Protein AF-A0A924B124-F1 (afdb_monomer_lite)

Structure (mmCIF, N/CA/C/O backbone):
data_AF-A0A924B124-F1
#
_entry.id   AF-A0A924B124-F1
#
loop_
_atom_site.group_PDB
_atom_site.id
_atom_site.type_symbol
_atom_site.label_atom_id
_atom_site.label_alt_id
_atom_site.label_comp_id
_atom_site.label_asym_id
_atom_site.label_entity_id
_atom_site.label_seq_id
_atom_site.pdbx_PDB_ins_code
_atom_site.Cartn_x
_atom_site.Cartn_y
_atom_site.Cartn_z
_atom_site.occupancy
_atom_site.B_iso_or_equiv
_atom_site.auth_seq_id
_atom_site.auth_comp_id
_atom_site.auth_asym_id
_atom_site.auth_atom_id
_atom_site.pdbx_PDB_model_num
ATOM 1 N N . MET A 1 1 ? -55.590 -35.138 70.650 1.00 42.00 1 MET A N 1
ATOM 2 C CA . MET A 1 1 ? -54.496 -35.545 69.750 1.00 42.00 1 MET A CA 1
ATOM 3 C C . MET A 1 1 ? -54.703 -34.841 68.424 1.00 42.00 1 MET A C 1
ATOM 5 O O . MET A 1 1 ? -55.769 -34.975 67.849 1.00 42.00 1 MET A O 1
ATOM 9 N N . GLU A 1 2 ? -53.722 -34.002 68.107 1.00 44.09 2 GLU A N 1
ATOM 10 C CA . GLU A 1 2 ? -53.318 -33.389 66.833 1.00 44.09 2 GLU A CA 1
ATOM 11 C C . GLU A 1 2 ? -54.320 -32.826 65.807 1.00 44.09 2 GLU A C 1
ATOM 13 O O . GLU A 1 2 ? -55.206 -33.481 65.273 1.00 44.09 2 GLU A O 1
ATOM 18 N N . ARG A 1 3 ? -54.055 -31.550 65.498 1.00 51.41 3 ARG A N 1
ATOM 19 C CA . ARG A 1 3 ? -54.583 -30.724 64.410 1.00 51.41 3 ARG A CA 1
ATOM 20 C C . ARG A 1 3 ? -53.997 -31.173 63.067 1.00 51.41 3 ARG A C 1
ATOM 22 O O . ARG A 1 3 ? -52.814 -31.485 63.009 1.00 51.41 3 ARG A O 1
ATOM 29 N N . SER A 1 4 ? -54.746 -31.003 61.977 1.00 54.91 4 SER A N 1
ATOM 30 C CA . SER A 1 4 ? -54.147 -30.798 60.653 1.00 54.91 4 SER A CA 1
ATOM 31 C C . SER A 1 4 ? -54.835 -29.641 59.924 1.00 54.91 4 SER A C 1
ATOM 33 O O . SER A 1 4 ? -56.027 -29.661 59.632 1.00 54.91 4 SER A O 1
ATOM 35 N N . ILE A 1 5 ? -54.041 -28.591 59.738 1.00 54.47 5 ILE A N 1
ATOM 36 C CA . ILE A 1 5 ? -54.226 -27.389 58.916 1.00 54.47 5 ILE A CA 1
ATOM 37 C C . ILE A 1 5 ? -53.449 -27.660 57.610 1.00 54.47 5 ILE A C 1
ATOM 39 O O . ILE A 1 5 ? -52.544 -28.486 57.668 1.00 54.47 5 ILE A O 1
ATOM 43 N N . ILE A 1 6 ? -53.690 -26.868 56.539 1.00 50.19 6 ILE A N 1
ATOM 44 C CA . ILE A 1 6 ? -52.824 -26.581 55.347 1.00 50.19 6 ILE A CA 1
ATOM 45 C C . ILE A 1 6 ? -53.401 -27.209 54.053 1.00 50.19 6 ILE A C 1
ATOM 47 O O . ILE A 1 6 ? -53.666 -28.397 54.045 1.00 50.19 6 ILE A O 1
ATOM 51 N N . ARG A 1 7 ? -53.614 -26.561 52.889 1.00 49.28 7 ARG A N 1
ATOM 52 C CA . ARG A 1 7 ? -53.456 -25.201 52.301 1.00 49.28 7 ARG A CA 1
ATOM 53 C C . ARG A 1 7 ? -54.277 -25.202 50.986 1.00 49.28 7 ARG A C 1
ATOM 55 O O . ARG A 1 7 ? -54.204 -26.159 50.230 1.00 49.28 7 ARG A O 1
ATOM 62 N N . LYS A 1 8 ? -55.209 -24.269 50.769 1.00 47.72 8 LYS A N 1
ATOM 63 C CA . LYS A 1 8 ? -55.169 -23.143 49.801 1.00 47.72 8 LYS A CA 1
ATOM 64 C C . LYS A 1 8 ? -54.184 -23.214 48.609 1.00 47.72 8 LYS A C 1
ATOM 66 O O . LYS A 1 8 ? -52.979 -23.356 48.795 1.00 47.72 8 LYS A O 1
ATOM 71 N N . THR A 1 9 ? -54.735 -22.797 47.458 1.00 50.28 9 THR A N 1
ATOM 72 C CA . THR A 1 9 ? -54.108 -22.167 46.270 1.00 50.28 9 THR A CA 1
ATOM 73 C C . THR A 1 9 ? -53.456 -23.101 45.249 1.00 50.28 9 THR A C 1
ATOM 75 O O . THR A 1 9 ? -52.274 -23.409 45.345 1.00 50.28 9 THR A O 1
ATOM 78 N N . LEU A 1 10 ? -54.212 -23.464 44.204 1.00 47.41 10 LEU A N 1
ATOM 79 C CA . LEU A 1 10 ? -53.620 -23.818 42.916 1.00 47.41 10 LEU A CA 1
ATOM 80 C C . LEU A 1 10 ? -53.540 -22.559 42.060 1.00 47.41 10 LEU A C 1
ATOM 82 O O . LEU A 1 10 ? -54.521 -21.861 41.816 1.00 47.41 10 LEU A O 1
ATOM 86 N N . TYR A 1 11 ? -52.292 -22.261 41.743 1.00 49.88 11 TYR A N 1
ATOM 87 C CA . TYR A 1 11 ? -51.777 -21.077 41.105 1.00 49.88 11 TYR A CA 1
ATOM 88 C C . TYR A 1 11 ? -52.174 -21.009 39.632 1.00 49.88 11 TYR A C 1
ATOM 90 O O . TYR A 1 11 ? -52.153 -22.011 38.919 1.00 49.88 11 TYR A O 1
ATOM 98 N N . ASN A 1 12 ? -52.448 -19.780 39.195 1.00 43.66 12 ASN A N 1
ATOM 99 C CA . ASN A 1 12 ? -52.391 -19.341 37.808 1.00 43.66 12 ASN A CA 1
ATOM 100 C C . ASN A 1 12 ? -51.148 -19.928 37.125 1.00 43.66 12 ASN A C 1
ATOM 102 O O . ASN A 1 12 ? -50.020 -19.584 37.484 1.00 43.66 12 ASN A O 1
ATOM 106 N N . ALA A 1 13 ? -51.358 -20.816 36.153 1.00 50.69 13 ALA A N 1
ATOM 107 C CA . ALA A 1 13 ? -50.292 -21.275 35.282 1.00 50.69 13 ALA A CA 1
ATOM 108 C C . ALA A 1 13 ? -49.833 -20.083 34.437 1.00 50.69 13 ALA A C 1
ATOM 110 O O . ALA A 1 13 ? -50.573 -19.536 33.619 1.00 50.69 13 ALA A O 1
ATOM 111 N N . ALA A 1 14 ? -48.616 -19.648 34.736 1.00 49.22 14 ALA A N 1
ATOM 112 C CA . ALA A 1 14 ? -47.932 -18.537 34.124 1.00 49.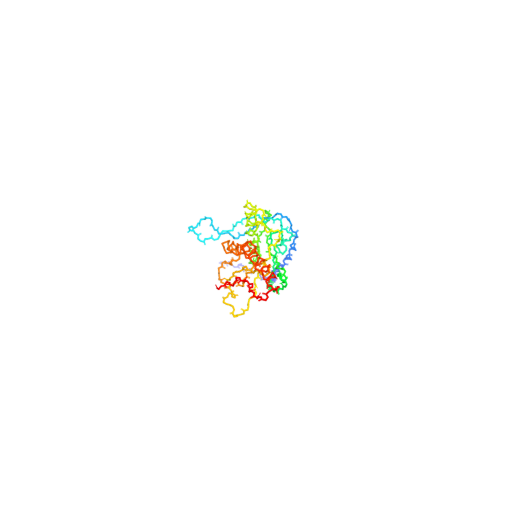22 14 ALA A CA 1
ATOM 113 C C . ALA A 1 14 ? -47.758 -18.764 32.617 1.00 49.22 14 ALA A C 1
ATOM 115 O O . ALA A 1 14 ? -47.056 -19.677 32.186 1.00 49.22 14 ALA A O 1
ATOM 116 N N . VAL A 1 15 ? -48.362 -17.877 31.828 1.00 45.09 15 VAL A N 1
ATOM 117 C CA . VAL A 1 15 ? -47.966 -17.614 30.445 1.00 45.09 15 VAL A CA 1
ATOM 118 C C . VAL A 1 15 ? -46.602 -16.929 30.515 1.00 45.09 15 VAL A C 1
ATOM 120 O O . VAL A 1 15 ? -46.504 -15.714 30.663 1.00 45.09 15 VAL A O 1
ATOM 123 N N . TRP A 1 16 ? -45.536 -17.727 30.499 1.00 45.81 16 TRP A N 1
ATOM 124 C CA . TRP A 1 16 ? -44.182 -17.232 30.278 1.00 45.81 16 TRP A CA 1
ATOM 125 C C . TRP A 1 16 ? -44.040 -16.907 28.797 1.00 45.81 16 TRP A C 1
ATOM 127 O O . TRP A 1 16 ? -43.774 -17.766 27.959 1.00 45.81 16 TRP A O 1
ATOM 137 N N . THR A 1 17 ? -44.284 -15.642 28.484 1.00 54.34 17 THR A N 1
ATOM 138 C CA . THR A 1 17 ? -44.013 -15.031 27.192 1.00 54.34 17 THR A CA 1
ATOM 139 C C . THR A 1 17 ? -42.532 -15.218 26.873 1.00 54.34 17 THR A C 1
ATOM 141 O O . THR A 1 17 ? -41.655 -14.685 27.554 1.00 54.34 17 THR A O 1
ATOM 144 N N . ILE A 1 18 ? -42.257 -16.010 25.841 1.00 54.69 18 ILE A N 1
ATOM 145 C CA . ILE A 1 18 ? -40.937 -16.158 25.237 1.00 54.69 18 ILE A CA 1
ATOM 146 C C . ILE A 1 18 ? -40.614 -14.819 24.567 1.00 54.69 18 ILE A C 1
ATOM 148 O O . ILE A 1 18 ? -40.982 -14.577 23.419 1.00 54.69 18 ILE A O 1
ATOM 152 N N . SER A 1 19 ? -39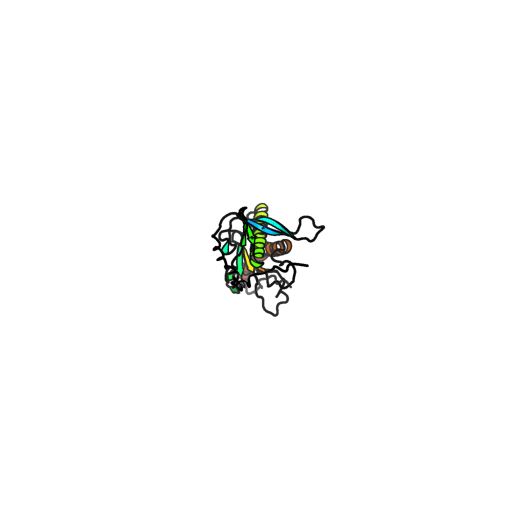.953 -13.922 25.296 1.00 53.00 19 SER A N 1
ATOM 153 C CA . SER A 1 19 ? -39.319 -12.738 24.721 1.00 53.00 19 SER A CA 1
ATOM 154 C C . SER A 1 19 ? -38.098 -13.198 23.929 1.00 53.00 19 SER A C 1
ATOM 156 O O . SER A 1 19 ? -36.983 -13.237 24.450 1.00 53.00 19 SER A O 1
ATOM 158 N N . LEU A 1 20 ? -38.324 -13.606 22.674 1.00 55.50 20 LEU A N 1
ATOM 159 C CA . LEU A 1 20 ? -37.261 -13.780 21.692 1.00 55.50 20 LEU A CA 1
ATOM 160 C C . LEU A 1 20 ? -36.473 -12.472 21.627 1.00 55.50 20 LEU A C 1
ATOM 162 O O . LEU A 1 20 ? -37.008 -11.424 21.263 1.00 55.50 20 LEU A O 1
ATOM 166 N N . ALA A 1 21 ? -35.201 -12.562 21.998 1.00 53.31 21 ALA A N 1
ATOM 167 C CA . ALA A 1 21 ? -34.217 -11.524 21.798 1.00 53.31 21 ALA A CA 1
ATOM 168 C C . ALA A 1 21 ? -34.187 -11.160 20.310 1.00 53.31 21 ALA A C 1
ATOM 170 O O . ALA A 1 21 ? -33.607 -11.866 19.484 1.00 53.31 21 ALA A O 1
ATOM 171 N N . VAL A 1 22 ? -34.829 -10.044 19.975 1.00 50.81 22 VAL A N 1
ATOM 172 C CA . VAL A 1 22 ? -34.563 -9.308 18.746 1.00 50.81 22 VAL A CA 1
ATOM 173 C C . VAL A 1 22 ? -33.137 -8.794 18.906 1.00 50.81 22 VAL A C 1
ATOM 175 O O . VAL A 1 22 ? -32.900 -7.729 19.473 1.00 50.81 22 VAL A O 1
ATOM 178 N N . PHE A 1 23 ? -32.165 -9.600 18.480 1.00 53.50 23 PHE A N 1
ATOM 179 C CA . PHE A 1 23 ? -30.837 -9.106 18.161 1.00 53.50 23 PHE A CA 1
ATOM 180 C C . PHE A 1 23 ? -31.039 -8.097 17.040 1.00 53.50 23 PHE A C 1
ATOM 182 O O . PHE A 1 23 ? -31.129 -8.448 15.865 1.00 53.50 23 PHE A O 1
ATOM 189 N N . SER A 1 24 ? -31.216 -6.836 17.427 1.00 44.22 24 SER A N 1
ATOM 190 C CA . SER A 1 24 ? -31.233 -5.726 16.501 1.00 44.22 24 SER A CA 1
ATOM 191 C C . SER A 1 24 ? -29.916 -5.782 15.740 1.00 44.22 24 SER A C 1
ATOM 193 O O . SER A 1 24 ? -28.855 -5.547 16.324 1.00 44.22 24 SER A O 1
ATOM 195 N N . CYS A 1 25 ? -29.975 -6.093 14.447 1.00 57.22 25 CYS A N 1
ATOM 196 C CA . CYS A 1 25 ? -28.959 -5.641 13.51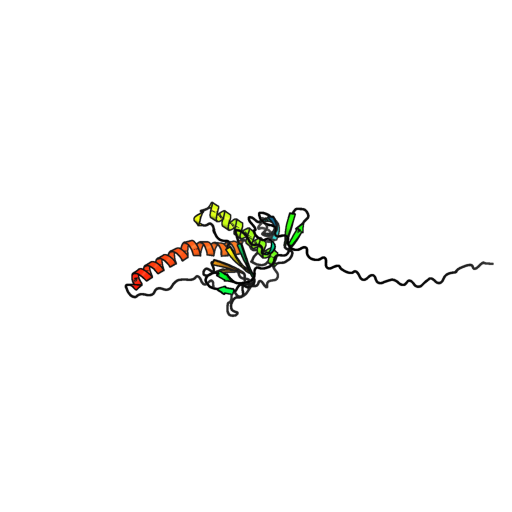5 1.00 57.22 25 CYS A CA 1
ATOM 197 C C . CYS A 1 25 ? -28.907 -4.119 13.663 1.00 57.22 25 CYS A C 1
ATOM 199 O O . CYS A 1 25 ? -29.731 -3.412 13.087 1.00 57.22 25 CYS A O 1
ATOM 201 N N . GLN A 1 26 ? -28.003 -3.609 14.503 1.00 54.03 26 GLN A N 1
ATOM 202 C CA . GLN A 1 26 ? -27.709 -2.189 14.484 1.00 54.03 26 GLN A CA 1
ATOM 203 C C . GLN A 1 26 ? -27.186 -1.885 13.078 1.00 54.03 26 GLN A C 1
ATOM 205 O O . GLN A 1 26 ? -26.267 -2.574 12.621 1.00 54.03 26 GLN A O 1
ATOM 210 N N . PRO A 1 27 ? -27.786 -0.921 12.360 1.00 51.47 27 PRO A N 1
ATOM 211 C CA . PRO A 1 27 ? -27.257 -0.505 11.077 1.00 51.47 27 PRO A CA 1
ATOM 212 C C . PRO A 1 27 ? -25.810 -0.072 11.297 1.00 51.47 27 PRO A C 1
ATOM 214 O O . PRO A 1 27 ? -25.539 0.760 12.165 1.00 51.47 27 PRO A O 1
ATOM 217 N N . GLN A 1 28 ? -24.882 -0.677 10.549 1.00 54.84 28 GLN A N 1
ATOM 218 C CA . GLN A 1 28 ? -23.505 -0.205 10.507 1.00 54.84 28 GLN A CA 1
ATOM 219 C C . GLN A 1 28 ? -23.570 1.273 10.138 1.00 54.84 28 GLN A C 1
ATOM 221 O O . GLN A 1 28 ? -24.095 1.629 9.080 1.00 54.84 28 GLN A O 1
ATOM 226 N N . THR A 1 29 ? -23.122 2.136 11.046 1.00 51.38 2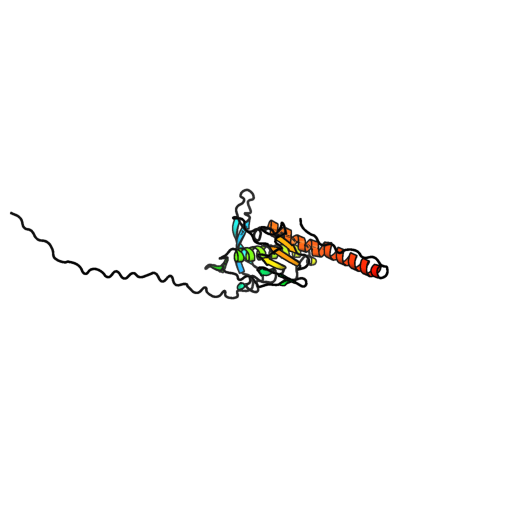9 THR A N 1
ATOM 227 C CA . THR A 1 29 ? -23.017 3.558 10.760 1.00 51.38 29 THR A CA 1
ATOM 228 C C . THR A 1 29 ? -22.167 3.698 9.501 1.00 51.38 29 THR A C 1
ATOM 230 O O . THR A 1 29 ? -21.075 3.120 9.457 1.00 51.38 29 THR A O 1
ATOM 233 N N . PRO A 1 30 ? -22.658 4.401 8.463 1.00 57.03 30 PRO A N 1
ATOM 234 C CA . PRO A 1 30 ? -21.874 4.613 7.264 1.00 57.03 30 PRO A CA 1
ATOM 235 C C . PRO A 1 30 ? -20.519 5.178 7.675 1.00 57.03 30 PRO A C 1
ATOM 237 O O . PRO A 1 30 ? -20.449 6.070 8.526 1.00 57.03 30 PRO A O 1
ATOM 240 N N . VAL A 1 31 ? -19.455 4.612 7.107 1.00 62.72 31 VAL A N 1
ATOM 241 C CA . VAL A 1 31 ? -18.094 5.129 7.236 1.00 62.72 31 VAL A CA 1
ATOM 242 C C . VAL A 1 31 ? -18.154 6.610 6.881 1.00 62.72 31 VAL A C 1
ATOM 244 O O . VAL A 1 31 ? -18.336 6.964 5.721 1.00 62.72 31 VAL A O 1
ATOM 247 N N . SER A 1 32 ? -18.079 7.479 7.889 1.00 65.00 32 SER A N 1
ATOM 248 C CA . SER A 1 32 ? -17.841 8.897 7.650 1.00 65.00 32 SER A CA 1
ATOM 249 C C . SER A 1 32 ? -16.523 8.981 6.893 1.00 65.00 32 SER A C 1
ATOM 251 O O . SER A 1 32 ? -15.546 8.375 7.340 1.00 65.00 32 SER A O 1
ATOM 253 N N . ASP A 1 33 ? -16.494 9.717 5.782 1.00 69.12 33 ASP A N 1
ATOM 254 C CA . ASP A 1 33 ? -15.284 9.965 4.995 1.00 69.12 33 ASP A CA 1
ATOM 255 C C . ASP A 1 33 ? -14.293 10.796 5.825 1.00 69.12 33 ASP A C 1
ATOM 257 O O . ASP A 1 33 ? -14.181 12.014 5.693 1.00 69.12 33 ASP A O 1
ATOM 261 N N . ALA A 1 34 ? -13.603 10.144 6.761 1.00 77.06 34 ALA A N 1
ATOM 262 C CA . ALA A 1 34 ? -12.477 10.734 7.454 1.00 77.06 34 ALA A CA 1
ATOM 263 C C . ALA A 1 34 ? -11.338 10.908 6.445 1.00 77.06 34 ALA A C 1
ATOM 265 O O . ALA A 1 34 ? -11.037 10.001 5.665 1.00 77.06 34 ALA A O 1
ATOM 266 N N . ASN A 1 35 ? -10.709 12.078 6.480 1.00 87.62 35 ASN A N 1
ATOM 267 C CA . ASN A 1 35 ? -9.588 12.445 5.627 1.00 87.62 35 ASN A CA 1
ATOM 268 C C . ASN A 1 35 ? -8.456 13.061 6.467 1.00 87.62 35 ASN A C 1
ATOM 270 O O . ASN A 1 35 ? -8.641 13.404 7.637 1.00 87.62 35 ASN A O 1
ATOM 274 N N . GLY A 1 36 ? -7.263 13.155 5.880 1.00 92.94 36 GLY A N 1
ATOM 275 C CA . GLY A 1 36 ? -6.066 13.679 6.535 1.00 92.94 36 GLY A CA 1
ATOM 276 C C . GLY A 1 36 ? -5.253 12.606 7.260 1.00 92.94 36 GLY A C 1
ATOM 277 O O . GLY A 1 36 ? -4.988 11.535 6.715 1.00 92.94 36 GLY A O 1
ATOM 278 N N . ASN A 1 37 ? -4.799 12.912 8.474 1.00 96.25 37 ASN A N 1
ATOM 279 C CA . ASN A 1 37 ? -3.988 11.991 9.266 1.00 96.25 37 ASN A CA 1
ATOM 280 C C . ASN A 1 37 ? -4.865 11.283 10.297 1.00 96.25 37 ASN A C 1
ATOM 282 O O . ASN A 1 37 ? -5.583 11.941 11.050 1.00 96.25 37 ASN A O 1
ATOM 286 N N . LEU A 1 38 ? -4.781 9.956 10.374 1.00 94.81 38 LEU A N 1
ATOM 287 C CA . LEU A 1 38 ? -5.580 9.166 11.311 1.00 94.81 38 LEU A CA 1
ATOM 288 C C . LEU A 1 38 ? -4.755 8.097 12.025 1.00 94.81 38 LEU A C 1
ATOM 290 O O . LEU A 1 38 ? -3.673 7.720 11.577 1.00 94.81 38 LEU A O 1
ATOM 294 N N . LYS A 1 39 ? -5.267 7.623 13.164 1.00 96.94 39 LYS A N 1
ATOM 295 C CA . LYS A 1 39 ? -4.630 6.581 13.974 1.00 96.94 39 LYS A CA 1
ATOM 296 C C . LYS A 1 39 ? -5.296 5.237 13.714 1.00 96.94 39 LYS A C 1
ATOM 298 O O . LYS A 1 39 ? -6.510 5.129 13.873 1.00 96.94 39 LYS A O 1
ATOM 303 N N . VAL A 1 40 ? -4.516 4.218 13.365 1.00 96.88 40 VAL A N 1
ATOM 304 C CA . VAL A 1 40 ? -5.021 2.864 13.075 1.00 96.88 40 VAL A CA 1
ATOM 305 C C . VAL A 1 40 ? -4.266 1.838 13.889 1.00 96.88 40 VAL A C 1
ATOM 307 O O . VAL A 1 40 ? -3.061 1.967 14.071 1.00 96.88 40 VAL A O 1
ATOM 310 N N . LEU A 1 41 ? -4.966 0.813 14.359 1.00 96.31 41 LEU A N 1
ATOM 311 C CA . LEU A 1 41 ? -4.347 -0.357 14.967 1.00 96.31 41 LEU A CA 1
ATOM 312 C C . LEU A 1 41 ? -4.007 -1.390 13.881 1.00 96.31 41 LEU A C 1
ATOM 314 O O . LEU A 1 41 ? -4.919 -1.926 13.252 1.00 96.31 41 LEU A O 1
ATOM 318 N N . ILE A 1 42 ? -2.722 -1.678 13.662 1.00 94.75 42 ILE A N 1
ATOM 319 C CA . ILE A 1 42 ? -2.257 -2.656 12.659 1.00 94.75 42 ILE A CA 1
ATOM 320 C C . ILE A 1 42 ? -1.295 -3.681 13.276 1.00 94.75 42 ILE A C 1
ATOM 322 O O . ILE A 1 42 ? -0.669 -3.383 14.297 1.00 94.75 42 ILE A O 1
ATOM 326 N N . PRO A 1 43 ? -1.161 -4.885 12.690 1.00 91.31 43 PRO A N 1
ATOM 327 C CA . PRO A 1 43 ? -0.132 -5.833 13.093 1.00 91.31 43 PRO A CA 1
ATOM 328 C C . PRO A 1 43 ? 1.249 -5.336 12.659 1.00 91.31 43 PRO A C 1
ATOM 330 O O . PRO A 1 43 ? 1.436 -4.904 11.524 1.00 91.31 43 PRO A O 1
ATOM 333 N N . MET A 1 44 ? 2.207 -5.441 13.572 1.00 86.94 44 MET A N 1
ATOM 334 C CA . MET A 1 44 ? 3.620 -5.136 13.387 1.00 86.94 44 MET A CA 1
ATOM 335 C C . MET A 1 44 ? 4.449 -6.338 13.844 1.00 86.94 44 MET A C 1
ATOM 337 O O . MET A 1 44 ? 4.090 -7.024 14.804 1.00 86.94 44 MET A O 1
ATOM 341 N N . VAL A 1 45 ? 5.565 -6.601 13.166 1.00 77.94 45 VAL A N 1
ATOM 342 C CA . VAL A 1 45 ? 6.553 -7.583 13.637 1.00 77.94 45 VAL A CA 1
ATOM 343 C C . VAL A 1 45 ? 7.178 -7.044 14.926 1.00 77.94 45 VAL A C 1
ATOM 345 O O . VAL A 1 45 ? 7.580 -5.878 14.960 1.00 77.94 45 VAL A O 1
ATOM 348 N N . ALA A 1 46 ? 7.228 -7.854 15.990 1.00 68.38 46 ALA A N 1
ATOM 349 C CA . ALA A 1 46 ? 7.827 -7.426 17.251 1.00 68.38 46 ALA A CA 1
ATOM 350 C C . ALA A 1 46 ? 9.276 -6.961 17.045 1.00 68.38 46 ALA A C 1
ATOM 352 O O . ALA A 1 46 ? 10.050 -7.556 16.300 1.00 68.38 46 ALA A O 1
ATOM 353 N N . LYS A 1 47 ? 9.652 -5.893 17.755 1.00 64.44 47 LYS A N 1
ATOM 354 C CA . LYS A 1 47 ? 11.020 -5.348 17.738 1.00 64.44 47 LYS A CA 1
ATOM 355 C C . LYS A 1 47 ? 12.049 -6.300 18.350 1.00 64.44 47 LYS A C 1
ATOM 357 O O . LYS A 1 47 ? 13.242 -6.139 18.113 1.00 64.44 47 LYS A O 1
ATOM 362 N N . ASP A 1 48 ? 11.587 -7.255 19.150 1.00 62.09 48 ASP A N 1
ATOM 363 C CA . ASP A 1 48 ? 12.418 -8.291 19.739 1.00 62.09 48 ASP A CA 1
ATOM 364 C C . ASP A 1 48 ? 12.415 -9.528 18.833 1.00 62.09 48 ASP A C 1
ATOM 366 O O . ASP A 1 48 ? 11.468 -10.313 18.830 1.00 62.09 48 ASP A O 1
ATOM 370 N N . LEU A 1 49 ? 13.496 -9.687 18.065 1.00 56.12 49 LEU A N 1
ATOM 371 C CA . LEU A 1 49 ? 13.716 -10.802 17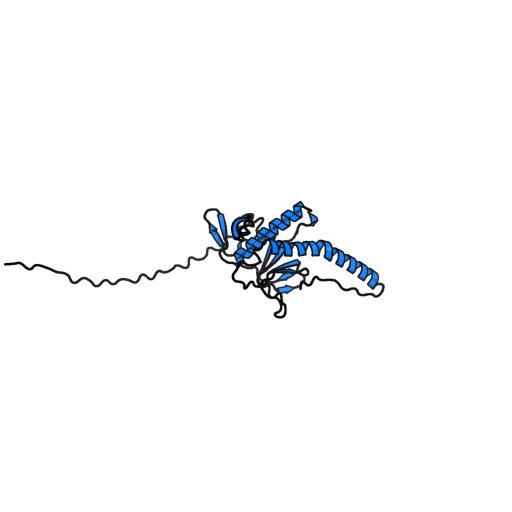.137 1.00 56.12 49 LEU A CA 1
ATOM 372 C C . LEU A 1 49 ? 13.788 -12.173 17.836 1.00 56.12 49 LEU A C 1
ATOM 374 O O . LEU A 1 49 ? 13.838 -13.196 17.158 1.00 56.12 49 LEU A O 1
ATOM 378 N N . SER A 1 50 ? 13.830 -12.215 19.174 1.00 56.72 50 SER A N 1
ATOM 379 C CA . SER A 1 50 ? 13.841 -13.471 19.933 1.00 56.72 50 SER A CA 1
ATOM 380 C C . SER A 1 50 ? 12.480 -14.170 19.975 1.00 56.72 50 SER A C 1
ATOM 382 O O . SER A 1 50 ? 12.428 -15.373 20.225 1.00 56.72 50 SER A O 1
ATOM 384 N N . ASN A 1 51 ? 11.391 -13.448 19.693 1.00 54.59 51 ASN A N 1
ATOM 385 C CA . ASN A 1 51 ? 10.045 -13.999 19.617 1.00 54.59 51 ASN A CA 1
ATOM 386 C C . ASN A 1 51 ? 9.393 -13.561 18.309 1.00 54.59 51 ASN A C 1
ATOM 388 O O . ASN A 1 51 ? 9.110 -12.380 18.119 1.00 54.59 51 ASN A O 1
ATOM 392 N N . ASP A 1 52 ? 9.086 -14.532 17.451 1.00 58.50 52 ASP A N 1
ATOM 393 C CA . ASP A 1 52 ? 8.431 -14.382 16.141 1.00 58.50 52 ASP A CA 1
ATOM 394 C C . ASP A 1 52 ? 6.936 -13.997 16.278 1.00 58.50 52 ASP A C 1
ATOM 396 O O . ASP A 1 52 ? 6.031 -14.551 15.654 1.00 58.50 52 ASP A O 1
ATOM 400 N N . SER A 1 53 ? 6.647 -13.083 17.205 1.00 66.56 53 SER A N 1
ATOM 401 C CA . SER A 1 53 ? 5.309 -12.669 17.602 1.00 66.56 53 SER A CA 1
ATOM 402 C C . SER A 1 53 ? 4.943 -11.355 16.921 1.00 66.56 53 SER A C 1
ATOM 404 O O . SER A 1 53 ? 5.671 -10.367 16.992 1.00 66.56 53 SER A O 1
ATOM 406 N N . SER A 1 54 ? 3.787 -11.319 16.263 1.00 74.19 54 SER A N 1
ATOM 407 C CA . SER A 1 54 ? 3.193 -10.065 15.806 1.00 74.19 54 SER A CA 1
ATOM 408 C C . SER A 1 54 ? 2.534 -9.345 16.982 1.00 74.19 54 SER A C 1
ATOM 410 O O . SER A 1 54 ? 1.769 -9.966 17.725 1.00 74.19 54 SER A O 1
ATOM 412 N N . GLN A 1 55 ? 2.753 -8.041 17.113 1.00 86.69 55 GLN A N 1
ATOM 413 C CA . GLN A 1 55 ? 2.052 -7.193 18.076 1.00 86.69 55 GLN A CA 1
ATOM 414 C C . GLN A 1 55 ? 1.174 -6.180 17.347 1.00 86.69 55 GLN A C 1
ATOM 416 O O . GLN A 1 55 ? 1.500 -5.728 16.253 1.00 86.69 55 GLN A O 1
ATOM 421 N N . LEU A 1 56 ? 0.031 -5.833 17.938 1.00 91.19 56 LEU A N 1
ATOM 422 C CA . LEU A 1 56 ? -0.806 -4.759 17.415 1.00 91.19 56 LEU A CA 1
ATOM 423 C C . LEU A 1 56 ? -0.257 -3.416 17.897 1.00 91.19 56 LEU A C 1
ATOM 425 O O . LEU A 1 56 ? -0.177 -3.177 19.102 1.00 91.19 56 LEU A O 1
ATOM 429 N N . GLU A 1 57 ? 0.063 -2.525 16.966 1.00 94.00 57 GLU A N 1
ATOM 430 C CA . GLU A 1 57 ? 0.540 -1.177 17.266 1.00 94.00 57 GLU A CA 1
ATOM 431 C C . GLU A 1 57 ? -0.404 -0.122 16.693 1.00 94.00 57 GLU A C 1
ATOM 433 O O . GLU A 1 57 ? -0.983 -0.279 15.616 1.00 94.00 57 GLU A O 1
ATOM 438 N N . THR A 1 58 ? -0.576 0.974 17.435 1.00 96.56 58 THR A N 1
ATOM 439 C CA . THR A 1 58 ? -1.296 2.144 16.924 1.00 96.56 58 THR A CA 1
ATOM 440 C C . THR A 1 58 ? -0.339 2.988 16.097 1.00 96.56 58 THR A C 1
ATOM 442 O O . THR A 1 58 ? 0.579 3.602 16.641 1.00 96.56 58 THR A O 1
ATOM 445 N N . VAL A 1 59 ? -0.583 3.056 14.795 1.00 96.69 59 VAL A N 1
ATOM 446 C CA . VAL A 1 59 ? 0.222 3.812 13.835 1.00 96.69 59 VAL A CA 1
ATOM 447 C C . VAL A 1 59 ? -0.528 5.029 13.313 1.00 96.69 59 VAL A C 1
ATOM 449 O O . VAL A 1 59 ? -1.752 5.112 13.409 1.00 96.69 59 VAL A O 1
ATOM 452 N N . THR A 1 60 ? 0.211 5.980 12.740 1.00 97.88 60 THR A N 1
ATOM 453 C CA . THR A 1 60 ? -0.376 7.127 12.037 1.00 97.88 60 THR A CA 1
ATOM 454 C C . THR A 1 60 ? -0.342 6.893 10.532 1.00 97.88 60 THR A C 1
ATOM 456 O O . THR A 1 60 ? 0.735 6.756 9.947 1.00 97.88 60 THR A O 1
ATOM 459 N N . ILE A 1 61 ? -1.521 6.898 9.919 1.00 97.62 61 ILE A N 1
ATOM 460 C CA . ILE A 1 61 ? -1.715 6.886 8.470 1.00 97.62 61 ILE A CA 1
ATOM 461 C C . ILE A 1 61 ? -1.792 8.329 7.996 1.00 97.62 61 ILE A C 1
ATOM 463 O O . ILE A 1 61 ? -2.608 9.101 8.506 1.00 97.62 61 ILE A O 1
ATOM 467 N N . LYS A 1 62 ? -0.918 8.700 7.062 1.00 97.50 62 LYS A N 1
ATOM 468 C CA . LYS A 1 62 ? -0.758 10.082 6.599 1.00 97.50 62 LYS A CA 1
ATOM 469 C C . LYS A 1 62 ? -1.547 10.340 5.319 1.00 97.50 62 LYS A C 1
ATOM 471 O O . LYS A 1 62 ? -1.534 9.509 4.413 1.00 97.50 62 LYS A O 1
ATOM 476 N N . ASN A 1 63 ? -2.125 11.533 5.193 1.00 96.00 63 ASN A N 1
ATOM 477 C CA . ASN A 1 63 ? -2.697 12.058 3.944 1.00 96.00 63 ASN A CA 1
ATOM 478 C C . ASN A 1 63 ? -3.712 11.120 3.261 1.00 96.00 63 ASN A C 1
ATOM 480 O O . ASN A 1 63 ? -3.684 10.948 2.039 1.00 96.00 63 ASN A O 1
ATOM 484 N N . ILE A 1 64 ? -4.595 10.495 4.043 1.00 95.25 64 ILE A N 1
ATOM 485 C CA . ILE A 1 64 ? -5.683 9.685 3.496 1.00 95.25 64 ILE A CA 1
ATOM 486 C C . ILE A 1 64 ? -6.741 10.611 2.883 1.00 95.25 64 ILE A C 1
ATOM 488 O O . ILE A 1 64 ? -7.132 11.617 3.480 1.00 95.25 64 ILE A O 1
ATOM 492 N N . SER A 1 65 ? -7.191 10.294 1.676 1.00 95.12 65 SER A N 1
ATOM 493 C CA . SER A 1 65 ? -8.270 11.015 0.997 1.00 95.12 65 SER A CA 1
ATOM 494 C C . SER A 1 65 ? -9.625 10.350 1.215 1.00 95.12 65 SER A C 1
ATOM 496 O O . SER A 1 65 ? -10.634 11.045 1.287 1.00 95.12 65 SER A O 1
ATOM 498 N N . SER A 1 66 ? -9.648 9.021 1.352 1.00 94.44 66 SER A N 1
ATOM 499 C CA . SER A 1 66 ? -10.859 8.257 1.637 1.00 94.44 66 SER A CA 1
ATOM 500 C C . SER A 1 66 ? -10.563 7.122 2.601 1.00 94.44 66 SER A C 1
ATOM 502 O O . SER A 1 66 ? -9.780 6.217 2.307 1.00 94.44 66 SER A O 1
ATOM 504 N N . LEU A 1 67 ? -11.241 7.150 3.745 1.00 93.00 67 LEU A N 1
ATOM 505 C CA . LEU A 1 67 ? -11.233 6.039 4.684 1.00 93.00 67 LEU A CA 1
ATOM 506 C C . LEU A 1 67 ? -11.979 4.817 4.129 1.00 93.00 67 LEU A C 1
ATOM 508 O O . LEU A 1 67 ? -11.574 3.687 4.391 1.00 93.00 67 LEU A O 1
ATOM 512 N N . LYS A 1 68 ? -13.037 5.041 3.343 1.00 94.06 68 LYS A N 1
ATOM 513 C CA . LYS A 1 68 ? -13.867 3.996 2.733 1.00 94.06 68 LYS A CA 1
ATOM 514 C C . LYS A 1 68 ? -13.054 3.062 1.832 1.00 94.06 68 LYS A C 1
ATOM 516 O O . LYS A 1 68 ? -13.184 1.852 1.960 1.00 94.06 68 LYS A O 1
ATOM 521 N N . ASP A 1 69 ? -12.168 3.617 1.011 1.00 94.38 69 ASP A N 1
ATOM 522 C CA . ASP A 1 69 ? -11.376 2.848 0.038 1.00 94.38 69 ASP A CA 1
ATOM 523 C C . ASP A 1 69 ? -9.885 2.732 0.435 1.00 94.38 69 ASP A C 1
ATOM 525 O O . ASP A 1 69 ? -9.066 2.207 -0.317 1.00 94.38 69 ASP A O 1
ATOM 529 N N . VAL A 1 70 ? -9.518 3.256 1.614 1.00 95.50 70 VAL A N 1
ATOM 530 C CA . VAL A 1 70 ? -8.139 3.347 2.139 1.00 95.50 70 VAL A CA 1
ATOM 531 C C . VAL A 1 70 ? -7.161 3.952 1.121 1.00 95.50 70 VAL A C 1
ATOM 533 O O . VAL A 1 70 ? -6.044 3.481 0.927 1.00 95.50 70 VAL A O 1
ATOM 536 N N . SER A 1 71 ? -7.579 5.013 0.436 1.00 96.00 71 SER A N 1
ATOM 537 C CA . SER A 1 71 ? -6.774 5.684 -0.589 1.00 96.00 71 SER A CA 1
ATOM 538 C C . SER A 1 71 ? -6.213 7.008 -0.086 1.00 96.00 71 SER A C 1
ATOM 540 O O . SER A 1 71 ? -6.840 7.678 0.736 1.00 96.00 71 SER A O 1
ATOM 542 N N . GLY A 1 72 ? -5.071 7.438 -0.619 1.00 95.75 72 GLY A N 1
ATOM 543 C CA . GLY A 1 72 ? -4.482 8.735 -0.286 1.00 95.75 72 GLY A CA 1
ATOM 544 C C . GLY A 1 72 ? -3.275 9.074 -1.148 1.00 95.75 72 GLY A C 1
ATOM 545 O O . GLY A 1 72 ? -3.105 8.523 -2.233 1.00 95.75 72 GLY A O 1
ATOM 546 N N . SER A 1 73 ? -2.419 9.977 -0.669 1.00 95.94 73 SER A N 1
ATOM 547 C CA . SER A 1 73 ? -1.234 10.417 -1.428 1.00 95.94 73 SER A CA 1
ATOM 548 C C . SER A 1 73 ? -0.209 9.308 -1.685 1.00 95.94 73 SER A C 1
ATOM 550 O O . SER A 1 73 ? 0.625 9.460 -2.571 1.00 95.94 73 SER A O 1
ATOM 552 N N . TYR A 1 74 ? -0.246 8.220 -0.911 1.00 97.44 74 TYR A N 1
ATOM 553 C CA . TYR A 1 74 ? 0.769 7.167 -0.961 1.00 97.44 74 TYR A CA 1
ATOM 554 C C . TYR A 1 74 ? 0.331 5.919 -1.716 1.00 97.44 74 TYR A C 1
ATOM 556 O O . TYR A 1 74 ? 1.164 5.299 -2.368 1.00 97.44 74 TYR A O 1
ATOM 564 N N . VAL A 1 75 ? -0.945 5.537 -1.639 1.00 97.62 75 VAL A N 1
ATOM 565 C CA . VAL A 1 75 ? -1.438 4.284 -2.225 1.00 97.62 75 VAL A CA 1
ATOM 566 C C . VAL A 1 75 ? -2.860 4.414 -2.757 1.00 97.62 75 VAL A C 1
ATOM 568 O O . VAL A 1 75 ? -3.662 5.227 -2.280 1.00 97.62 75 VAL A O 1
ATOM 571 N N . ARG A 1 76 ? -3.174 3.553 -3.724 1.00 97.38 76 ARG A N 1
ATOM 572 C CA . ARG A 1 76 ? -4.516 3.301 -4.244 1.00 97.38 76 ARG A CA 1
ATOM 573 C C . ARG A 1 76 ? -4.723 1.797 -4.416 1.00 97.38 76 ARG A C 1
ATOM 575 O O . ARG A 1 76 ? -3.940 1.143 -5.102 1.00 97.38 76 ARG A O 1
ATOM 582 N N . PHE A 1 77 ? -5.792 1.270 -3.822 1.00 97.94 77 PHE A N 1
ATOM 583 C CA . PHE A 1 77 ? -6.093 -0.160 -3.842 1.00 97.94 77 PHE A CA 1
ATOM 584 C C . PHE A 1 77 ? -7.066 -0.553 -4.951 1.00 97.94 77 PHE A C 1
ATOM 586 O O . PHE A 1 77 ? -8.004 0.178 -5.273 1.00 97.94 77 PHE A O 1
ATOM 593 N N . PHE A 1 78 ? -6.871 -1.762 -5.464 1.00 97.38 78 PHE A N 1
ATOM 594 C CA . PHE A 1 78 ? -7.753 -2.446 -6.399 1.00 97.38 78 PHE A CA 1
ATOM 595 C C . PHE A 1 78 ? -7.964 -3.878 -5.912 1.00 97.38 78 PHE A C 1
ATOM 597 O O . PHE A 1 78 ? -7.020 -4.533 -5.474 1.00 97.38 78 PHE A O 1
ATOM 604 N N . TYR A 1 79 ? -9.196 -4.372 -5.968 1.00 95.56 79 TYR A N 1
ATOM 605 C CA . TYR A 1 79 ? -9.527 -5.738 -5.573 1.00 95.56 79 TYR A CA 1
ATOM 606 C C . TYR A 1 79 ? -9.786 -6.591 -6.805 1.00 95.56 79 TYR A C 1
ATOM 608 O O . TYR A 1 79 ? -10.537 -6.175 -7.689 1.00 95.56 79 TYR A O 1
ATOM 616 N N . THR A 1 80 ? -9.173 -7.777 -6.853 1.00 94.81 80 THR A N 1
ATOM 617 C CA . THR A 1 80 ? -9.194 -8.671 -8.023 1.00 94.81 80 THR A CA 1
ATOM 618 C C . THR A 1 80 ? -8.934 -7.897 -9.323 1.00 94.81 80 THR A C 1
ATOM 620 O O . THR A 1 80 ? -9.781 -7.922 -10.219 1.00 94.81 80 THR A O 1
ATOM 623 N N . PRO A 1 81 ? -7.837 -7.118 -9.402 1.00 95.00 81 PRO A N 1
ATOM 624 C CA . PRO A 1 81 ? -7.622 -6.245 -10.542 1.00 95.00 81 PRO A CA 1
ATOM 625 C C . PRO A 1 81 ? -7.404 -7.039 -11.829 1.00 95.00 81 PRO A C 1
ATOM 627 O O . PRO A 1 81 ? -6.825 -8.125 -11.816 1.00 95.00 81 PRO A O 1
ATOM 630 N N . GLY A 1 82 ? -7.831 -6.451 -12.942 1.00 88.94 82 GLY A N 1
ATOM 631 C CA . GLY A 1 82 ? -7.375 -6.820 -14.277 1.00 88.94 82 GLY A CA 1
ATOM 632 C C . GLY A 1 82 ? -6.224 -5.921 -14.730 1.00 88.94 82 GLY A C 1
ATOM 633 O O . GLY A 1 82 ? -6.071 -4.797 -14.242 1.00 88.94 82 GLY A O 1
ATOM 634 N N . GLY A 1 83 ? -5.446 -6.402 -15.698 1.00 77.75 83 GLY A N 1
ATOM 635 C CA . GLY A 1 83 ? -4.437 -5.606 -16.397 1.00 77.75 83 GLY A CA 1
ATOM 636 C C . GLY A 1 83 ? -5.021 -4.890 -17.619 1.00 77.75 83 GLY A C 1
ATOM 637 O O . GLY A 1 83 ? -5.824 -5.461 -18.357 1.00 77.75 83 GLY A O 1
ATOM 638 N N . GLY A 1 84 ? -4.611 -3.643 -17.838 1.00 71.00 84 GLY A N 1
ATOM 639 C CA . GLY A 1 84 ? -4.869 -2.873 -19.057 1.00 71.00 84 GLY A CA 1
ATOM 640 C C . GLY A 1 84 ? -3.825 -1.767 -19.205 1.00 71.00 84 GLY A C 1
ATOM 641 O O . GLY A 1 84 ? -3.154 -1.465 -18.232 1.00 71.00 84 GLY A O 1
ATOM 642 N N . SER A 1 85 ? -3.679 -1.190 -20.404 1.00 73.69 85 SER A N 1
ATOM 643 C CA . SER A 1 85 ? -2.863 -0.006 -20.776 1.00 73.69 85 SER A CA 1
ATOM 644 C C . SER A 1 85 ? -1.957 0.631 -19.690 1.00 73.69 85 SER A C 1
ATOM 646 O O . SER A 1 85 ? -2.136 1.802 -19.356 1.00 73.69 85 SER A O 1
ATOM 648 N N . GLY A 1 86 ? -0.994 -0.119 -19.140 1.00 81.62 86 GLY A N 1
ATOM 649 C CA . GLY A 1 86 ? -0.064 0.344 -18.102 1.00 81.62 86 GLY A CA 1
ATOM 650 C C . GLY A 1 86 ? -0.669 0.730 -16.739 1.00 81.62 86 GLY A C 1
ATOM 651 O O . GLY A 1 86 ? -0.037 1.468 -15.986 1.00 81.62 86 GLY A O 1
ATOM 652 N N . ALA A 1 87 ? -1.882 0.289 -16.394 1.00 88.31 87 ALA A N 1
ATOM 653 C CA . ALA A 1 87 ? -2.512 0.580 -15.103 1.00 88.31 87 ALA A CA 1
ATOM 654 C C . ALA A 1 87 ? -3.428 -0.552 -14.622 1.00 88.31 87 ALA A C 1
ATOM 656 O O . ALA A 1 87 ? -3.982 -1.319 -15.413 1.00 88.31 87 ALA A O 1
ATOM 657 N N . LEU A 1 88 ? -3.639 -0.623 -13.305 1.00 92.88 88 LEU A N 1
ATOM 658 C CA . LEU A 1 88 ? -4.609 -1.556 -12.746 1.00 92.88 88 LEU A CA 1
ATOM 659 C C . LEU A 1 88 ? -6.034 -1.071 -13.003 1.00 92.88 88 LEU A C 1
ATOM 661 O O . LEU A 1 88 ? -6.360 0.112 -12.882 1.00 92.88 88 LEU A O 1
ATOM 665 N N . THR A 1 89 ? -6.908 -2.021 -13.317 1.00 93.88 89 THR A N 1
ATOM 666 C CA . THR A 1 89 ? -8.347 -1.789 -13.452 1.00 93.88 89 THR A CA 1
ATOM 667 C C . THR A 1 89 ? -9.099 -2.678 -12.476 1.00 93.88 89 THR A C 1
ATOM 669 O O . THR A 1 89 ? -8.681 -3.797 -12.194 1.00 93.88 89 THR A O 1
ATOM 672 N N . GLY A 1 90 ? -10.210 -2.188 -11.935 1.00 91.69 90 GLY A N 1
ATOM 673 C CA . GLY A 1 90 ? -11.027 -2.952 -10.997 1.00 91.69 90 GLY A CA 1
ATOM 674 C C . GLY A 1 90 ? -11.664 -2.080 -9.919 1.00 91.69 90 GLY A C 1
ATOM 675 O O . GLY A 1 90 ? -11.381 -0.881 -9.835 1.00 91.69 90 GLY A O 1
ATOM 676 N N . PRO A 1 91 ? -12.551 -2.666 -9.101 1.00 94.69 91 PRO A N 1
ATOM 677 C CA . PRO A 1 91 ? -13.174 -1.961 -7.993 1.00 94.69 91 PRO A CA 1
ATOM 678 C C . PRO A 1 91 ? -12.169 -1.696 -6.866 1.00 94.69 91 PRO A C 1
ATOM 680 O O . PRO A 1 91 ? -11.280 -2.509 -6.600 1.00 94.69 91 PRO A O 1
ATOM 683 N N . ALA A 1 92 ? -12.355 -0.587 -6.151 1.00 94.81 92 ALA A N 1
ATOM 684 C CA . ALA A 1 92 ? -11.656 -0.360 -4.894 1.00 94.81 92 ALA A CA 1
ATOM 685 C C . ALA A 1 92 ? -12.261 -1.254 -3.787 1.00 94.81 92 ALA A C 1
ATOM 687 O O . ALA A 1 92 ? -13.491 -1.279 -3.631 1.00 94.81 92 ALA A O 1
ATOM 688 N N . PRO A 1 93 ? -11.439 -1.994 -3.017 1.00 94.56 93 PRO A N 1
ATOM 689 C CA . PRO A 1 93 ? -11.917 -2.726 -1.848 1.00 94.56 93 PRO A CA 1
ATOM 690 C C . PRO A 1 93 ? -12.524 -1.767 -0.820 1.00 94.56 93 PRO A C 1
ATOM 692 O O . PRO A 1 93 ? -12.042 -0.658 -0.620 1.00 94.56 93 PRO A O 1
ATOM 695 N N . GLN A 1 94 ? -13.591 -2.216 -0.161 1.00 94.81 94 GLN A N 1
ATOM 696 C CA . GLN A 1 94 ? -14.305 -1.431 0.842 1.00 94.81 94 GLN A CA 1
ATOM 697 C C . GLN A 1 94 ? -13.780 -1.760 2.235 1.00 94.81 94 GLN A C 1
ATOM 699 O O . GLN A 1 94 ? -13.780 -2.924 2.640 1.00 94.81 94 GLN A O 1
ATOM 704 N N . SER A 1 95 ? -13.358 -0.738 2.969 1.00 94.62 95 SER A N 1
ATOM 705 C CA . SER A 1 95 ? -12.847 -0.872 4.324 1.00 94.62 95 SER A CA 1
ATOM 706 C C . SER A 1 95 ? -13.975 -1.028 5.339 1.00 94.62 95 SER A C 1
ATOM 708 O O . SER A 1 95 ? -15.077 -0.490 5.191 1.00 94.62 95 SER A O 1
ATOM 710 N N . ARG A 1 96 ? -13.693 -1.771 6.408 1.00 94.38 96 ARG A N 1
ATOM 711 C CA . ARG A 1 96 ? -14.582 -1.921 7.559 1.00 94.38 96 ARG A CA 1
ATOM 712 C C . ARG A 1 96 ? -13.778 -1.817 8.836 1.00 94.38 96 ARG A C 1
ATOM 714 O O . ARG A 1 96 ? -12.819 -2.562 9.049 1.00 94.38 96 ARG A O 1
ATOM 721 N N . PHE A 1 97 ? -14.201 -0.939 9.730 1.00 92.19 97 PHE A N 1
ATOM 722 C CA . PHE A 1 97 ? -13.487 -0.680 10.970 1.00 92.19 97 PHE A CA 1
ATOM 723 C C . PHE A 1 97 ? -14.441 -0.431 12.131 1.00 92.19 97 PHE A C 1
ATOM 725 O O . PHE A 1 97 ? -15.604 -0.067 11.963 1.00 92.19 97 PHE A O 1
ATOM 732 N N . ILE A 1 98 ? -13.892 -0.571 13.329 1.00 92.31 98 ILE A N 1
ATOM 733 C CA . ILE A 1 98 ? -14.501 -0.150 14.581 1.00 92.31 98 ILE A CA 1
ATOM 734 C C . ILE A 1 98 ? -13.735 1.085 15.052 1.00 92.31 98 ILE A C 1
ATOM 736 O O . ILE A 1 98 ? -12.507 1.068 15.135 1.00 92.31 98 ILE A O 1
ATOM 740 N N . ARG A 1 99 ? -14.446 2.172 15.361 1.00 90.44 99 ARG A N 1
ATOM 741 C CA . ARG A 1 99 ? -13.841 3.356 15.982 1.00 90.44 99 ARG A CA 1
ATOM 742 C C . ARG A 1 99 ? -13.869 3.189 17.496 1.00 90.44 99 ARG A C 1
ATOM 744 O O . ARG A 1 99 ? -14.927 2.992 18.087 1.00 90.44 99 ARG A O 1
ATOM 751 N N . THR A 1 100 ? -12.705 3.274 18.124 1.00 90.31 100 THR A N 1
ATOM 752 C CA . THR A 1 100 ? -12.601 3.305 19.588 1.00 90.31 100 THR A CA 1
ATOM 753 C C . THR A 1 100 ? -12.940 4.699 20.119 1.00 90.31 100 THR A C 1
ATOM 755 O O . THR A 1 100 ? -12.826 5.691 19.401 1.00 90.31 100 THR A O 1
ATOM 758 N N . GLY A 1 101 ? -13.263 4.810 21.411 1.00 80.81 101 GLY A N 1
ATOM 759 C CA . GLY A 1 101 ? -13.484 6.108 22.066 1.00 80.81 101 GLY A CA 1
ATOM 760 C C . GLY A 1 101 ? -12.255 7.035 22.125 1.00 80.81 101 GLY A C 1
ATOM 761 O O . GLY A 1 101 ? -12.370 8.142 22.634 1.00 80.81 101 GLY A O 1
ATOM 762 N N . LYS A 1 102 ? -11.085 6.599 21.631 1.00 87.94 102 LYS A N 1
ATOM 763 C CA . LYS A 1 102 ? -9.829 7.374 21.569 1.00 87.94 102 LYS A CA 1
ATOM 764 C C . LYS A 1 102 ? -9.448 7.784 20.139 1.00 87.94 102 LYS A C 1
ATOM 766 O O . LYS A 1 102 ? -8.270 8.006 19.866 1.00 87.94 102 LYS A O 1
ATOM 771 N N . ASP A 1 103 ? -10.409 7.800 19.217 1.00 88.56 103 ASP A N 1
ATOM 772 C CA . ASP A 1 103 ? -10.192 8.116 17.796 1.00 88.56 103 ASP A CA 1
ATOM 773 C C . ASP A 1 103 ? -9.175 7.208 17.087 1.00 88.56 103 ASP A C 1
ATOM 775 O O . ASP A 1 103 ? -8.534 7.600 16.112 1.00 88.56 103 ASP A O 1
ATOM 779 N N . VAL A 1 104 ? -9.043 5.969 17.568 1.00 94.50 104 VAL A N 1
ATOM 780 C CA . VAL A 1 104 ? -8.279 4.917 16.889 1.00 94.50 104 VAL A CA 1
ATOM 781 C C . VAL A 1 104 ? -9.239 4.052 16.087 1.00 94.50 104 VAL A C 1
ATOM 783 O O . VAL A 1 104 ? -10.224 3.546 16.637 1.00 94.50 104 VAL A O 1
ATOM 786 N N . TYR A 1 105 ? -8.927 3.878 14.808 1.00 95.50 105 TYR A N 1
ATOM 787 C CA . TYR A 1 105 ? -9.618 2.988 13.886 1.00 95.50 105 TYR A CA 1
ATOM 788 C C . TYR A 1 105 ? -9.026 1.580 13.993 1.00 95.50 105 TYR A C 1
ATOM 790 O O . TYR A 1 105 ? -7.814 1.393 13.899 1.00 95.50 105 TYR A O 1
ATOM 798 N N . VAL A 1 106 ? -9.874 0.580 14.207 1.00 95.69 106 VAL A N 1
ATOM 799 C CA . VAL A 1 106 ? -9.472 -0.827 14.305 1.00 95.69 106 VAL A CA 1
ATOM 800 C C . VAL A 1 106 ? -10.074 -1.576 13.119 1.00 95.69 106 VAL A C 1
ATOM 802 O O . VAL A 1 106 ? -11.302 -1.657 13.045 1.00 95.69 106 VAL A O 1
ATOM 805 N N . PRO A 1 107 ? -9.263 -2.104 12.185 1.00 95.44 107 PRO A N 1
ATOM 806 C CA . PRO A 1 107 ? -9.748 -2.952 11.101 1.00 95.44 107 PRO A CA 1
ATOM 807 C C . PRO A 1 107 ? -10.599 -4.106 11.637 1.00 95.44 107 PRO A C 1
ATOM 809 O O . PRO A 1 107 ? -10.201 -4.788 12.579 1.00 95.44 107 PRO A O 1
ATOM 812 N N . SER A 1 108 ? -11.777 -4.311 11.051 1.00 94.75 108 SER A N 1
ATOM 813 C CA . SER A 1 108 ? -12.724 -5.353 11.484 1.00 94.75 108 SER A CA 1
ATOM 814 C C . SER A 1 108 ? -12.693 -6.613 10.614 1.00 94.75 108 SER A C 1
ATOM 816 O O . SER A 1 108 ? -13.316 -7.613 10.960 1.00 94.75 108 SER A O 1
ATOM 818 N N . ASP A 1 109 ? -11.956 -6.575 9.502 1.00 93.44 109 ASP A N 1
ATOM 819 C CA . ASP A 1 109 ? -11.717 -7.713 8.621 1.00 93.44 109 ASP A CA 1
ATOM 820 C C . ASP A 1 109 ? -10.272 -7.735 8.098 1.00 93.44 109 ASP A C 1
ATOM 822 O O . ASP A 1 109 ? -9.512 -6.766 8.224 1.00 93.44 109 ASP A O 1
ATOM 826 N N . SER A 1 110 ? -9.890 -8.877 7.523 1.00 92.00 110 SER A N 1
ATOM 827 C CA . SER A 1 110 ? -8.530 -9.129 7.050 1.00 92.00 110 SER A CA 1
ATOM 828 C C . SER A 1 110 ? -8.142 -8.259 5.858 1.00 92.00 110 SER A C 1
ATOM 830 O O . SER A 1 110 ? -6.982 -7.876 5.756 1.00 92.00 110 SER A O 1
ATOM 832 N N . ILE A 1 111 ? -9.070 -7.922 4.959 1.00 94.50 111 ILE A N 1
ATOM 833 C CA . ILE A 1 111 ? -8.781 -7.059 3.803 1.00 94.50 111 ILE A CA 1
ATOM 834 C C . ILE A 1 111 ? -8.470 -5.640 4.275 1.00 94.50 111 ILE A C 1
ATOM 836 O O . ILE A 1 111 ? -7.473 -5.055 3.863 1.00 94.50 111 ILE A O 1
ATOM 840 N N . THR A 1 112 ? -9.258 -5.113 5.207 1.00 96.06 112 THR A N 1
ATOM 841 C CA . THR A 1 112 ? -9.034 -3.800 5.811 1.00 96.06 112 THR A CA 1
ATOM 842 C C . THR A 1 112 ? -7.713 -3.753 6.560 1.00 96.06 112 THR A C 1
ATOM 844 O O . THR A 1 112 ? -6.973 -2.779 6.437 1.00 96.06 112 THR A O 1
ATOM 847 N N . GLN A 1 113 ? -7.374 -4.819 7.288 1.00 95.44 113 GLN A N 1
ATOM 848 C CA . GLN A 1 113 ? -6.084 -4.927 7.963 1.00 95.44 113 GLN A CA 1
ATOM 849 C C . GLN A 1 113 ? -4.920 -4.890 6.963 1.00 95.44 113 GLN A C 1
ATOM 851 O O . GLN A 1 113 ? -3.985 -4.117 7.155 1.00 95.44 113 GLN A O 1
ATOM 856 N N . GLN A 1 114 ? -5.008 -5.656 5.870 1.00 95.88 114 GLN A N 1
ATOM 857 C CA . GLN A 1 114 ? -4.001 -5.648 4.806 1.00 95.88 114 GLN A CA 1
ATOM 858 C C . GLN A 1 114 ? -3.846 -4.262 4.179 1.00 95.88 114 GLN A C 1
ATOM 860 O O . GLN A 1 114 ? -2.724 -3.778 4.060 1.00 95.88 114 GLN A O 1
ATOM 865 N N . MET A 1 115 ? -4.953 -3.593 3.835 1.00 97.69 115 MET A N 1
ATOM 866 C CA . MET A 1 115 ? -4.917 -2.248 3.249 1.00 97.69 115 MET A CA 1
ATOM 867 C C . MET A 1 115 ? -4.162 -1.257 4.138 1.00 97.69 115 MET A C 1
ATOM 869 O O . MET A 1 115 ? -3.290 -0.537 3.659 1.00 97.69 115 MET A O 1
ATOM 873 N N . PHE A 1 116 ? -4.443 -1.232 5.441 1.00 97.38 116 PHE A N 1
ATOM 874 C CA . PHE A 1 116 ? -3.771 -0.297 6.343 1.00 97.38 116 PHE A CA 1
ATOM 875 C C . PHE A 1 116 ? -2.313 -0.646 6.626 1.00 97.38 116 PHE A C 1
ATOM 877 O O . PHE A 1 116 ? -1.493 0.268 6.703 1.00 97.38 116 PHE A O 1
ATOM 884 N N . SER A 1 117 ? -1.972 -1.932 6.745 1.00 96.69 117 SER A N 1
ATOM 885 C CA . SER A 1 117 ? -0.573 -2.361 6.855 1.00 96.69 117 SER A CA 1
ATOM 886 C C . SER A 1 117 ? 0.225 -1.958 5.615 1.00 96.69 117 SER A C 1
ATOM 888 O O . SER A 1 117 ? 1.286 -1.349 5.738 1.00 96.69 117 SER A O 1
ATOM 890 N N . LEU A 1 118 ? -0.314 -2.212 4.419 1.00 98.00 118 LEU A N 1
ATOM 891 C CA . LEU A 1 118 ? 0.307 -1.820 3.154 1.00 98.00 118 LEU A CA 1
ATOM 892 C C . LEU A 1 118 ? 0.467 -0.308 3.053 1.00 98.00 118 LEU A C 1
ATOM 894 O O . LEU A 1 118 ? 1.567 0.166 2.781 1.00 98.00 118 LEU A O 1
ATOM 898 N N . TYR A 1 119 ? -0.596 0.452 3.333 1.00 98.31 119 TYR A N 1
ATOM 899 C CA . TYR A 1 119 ? -0.535 1.912 3.336 1.00 98.31 119 TYR A CA 1
ATOM 900 C C . TYR A 1 119 ? 0.593 2.392 4.250 1.00 98.31 119 TYR A C 1
ATOM 902 O O . TYR A 1 119 ? 1.444 3.164 3.814 1.00 98.31 119 TYR A O 1
ATOM 910 N N . TYR A 1 120 ? 0.619 1.916 5.500 1.00 98.06 120 TYR A N 1
ATOM 911 C CA . TYR A 1 120 ? 1.599 2.323 6.504 1.00 98.06 120 TYR A CA 1
ATOM 912 C C . TYR A 1 120 ? 3.045 2.023 6.084 1.00 98.06 120 TYR A C 1
ATOM 914 O O . TYR A 1 120 ? 3.928 2.868 6.235 1.00 98.06 120 TYR A O 1
ATOM 922 N N . HIS A 1 121 ? 3.309 0.836 5.545 1.00 97.75 121 HIS A N 1
ATOM 923 C CA . HIS A 1 121 ? 4.660 0.488 5.117 1.00 97.75 121 HIS A CA 1
ATOM 924 C C . HIS A 1 121 ? 5.082 1.275 3.875 1.00 97.75 121 HIS A C 1
ATOM 926 O O . HIS A 1 121 ? 6.182 1.824 3.859 1.00 97.75 121 HIS A O 1
ATOM 932 N N . ILE A 1 122 ? 4.200 1.424 2.885 1.00 98.06 122 ILE A N 1
ATOM 933 C CA . ILE A 1 122 ? 4.502 2.175 1.661 1.00 98.06 122 ILE A CA 1
ATOM 934 C C . ILE A 1 122 ? 4.706 3.663 1.948 1.00 98.06 122 ILE A C 1
ATOM 936 O O . ILE A 1 122 ? 5.630 4.253 1.391 1.00 98.06 122 ILE A O 1
ATOM 940 N N . GLN A 1 123 ? 3.931 4.278 2.852 1.00 97.88 123 GLN A N 1
ATOM 941 C CA . GLN A 1 123 ? 4.185 5.676 3.224 1.00 97.88 123 GLN A CA 1
ATOM 942 C C . GLN A 1 123 ? 5.574 5.859 3.845 1.00 97.88 123 GLN A C 1
ATOM 944 O O . GLN A 1 123 ? 6.264 6.815 3.509 1.00 97.88 123 GLN A O 1
ATOM 949 N N . ASN A 1 124 ? 6.009 4.934 4.705 1.00 97.56 124 ASN A N 1
ATOM 950 C CA . ASN A 1 124 ? 7.286 5.062 5.399 1.00 97.56 124 ASN A CA 1
ATOM 951 C C . ASN A 1 124 ? 8.454 4.785 4.453 1.00 97.56 124 ASN A C 1
ATOM 953 O O . ASN A 1 124 ? 9.463 5.473 4.531 1.00 97.56 124 ASN A O 1
ATOM 957 N N . LEU A 1 125 ? 8.308 3.822 3.539 1.00 97.50 125 LEU A N 1
ATOM 958 C CA . LEU A 1 125 ? 9.297 3.552 2.494 1.00 97.50 125 LEU A CA 1
ATOM 959 C C . LEU A 1 125 ? 9.424 4.733 1.524 1.00 97.50 125 LEU A C 1
ATOM 961 O O . LEU A 1 125 ? 10.533 5.112 1.156 1.00 97.50 125 LEU A O 1
ATOM 965 N N . ASN A 1 126 ? 8.307 5.357 1.145 1.00 96.38 126 ASN A N 1
ATOM 966 C CA . ASN A 1 126 ? 8.330 6.531 0.277 1.00 96.38 126 ASN A CA 1
ATOM 967 C C . ASN A 1 126 ? 8.941 7.760 0.969 1.00 96.38 126 ASN A C 1
ATOM 969 O O . ASN A 1 126 ? 9.701 8.500 0.346 1.00 96.38 126 ASN A O 1
ATOM 973 N N . ASP A 1 127 ? 8.623 7.971 2.249 1.00 96.25 127 ASP A N 1
ATOM 974 C CA . ASP A 1 127 ? 9.224 9.035 3.058 1.00 96.25 127 ASP A CA 1
ATOM 975 C C . ASP A 1 127 ? 10.737 8.798 3.224 1.00 96.25 127 ASP A C 1
ATOM 977 O O . ASP A 1 127 ? 11.524 9.704 2.965 1.00 96.25 127 ASP A O 1
ATOM 981 N N . PHE A 1 128 ? 11.152 7.566 3.538 1.00 96.62 128 PHE A N 1
ATOM 982 C CA . PHE A 1 128 ? 12.562 7.169 3.626 1.00 96.62 128 PHE A CA 1
ATOM 983 C C . PHE A 1 128 ? 13.320 7.408 2.313 1.00 96.62 128 PHE A C 1
ATOM 985 O O . PHE A 1 128 ? 14.405 7.985 2.309 1.00 96.62 128 PHE A O 1
ATOM 992 N N . ASN A 1 129 ? 12.736 7.029 1.175 1.00 95.44 129 ASN A N 1
ATOM 993 C CA . ASN A 1 129 ? 13.331 7.306 -0.129 1.00 95.44 129 ASN A CA 1
ATOM 994 C C . ASN A 1 129 ? 13.523 8.805 -0.366 1.00 95.44 129 ASN A C 1
ATOM 996 O O . ASN A 1 129 ? 14.568 9.207 -0.869 1.00 95.44 129 ASN A O 1
ATOM 1000 N N . ALA A 1 130 ? 12.537 9.625 0.005 1.00 94.38 130 ALA A N 1
ATOM 1001 C CA . ALA A 1 130 ? 12.617 11.074 -0.145 1.00 94.38 130 ALA A CA 1
ATOM 1002 C C . ALA A 1 130 ? 13.708 11.704 0.738 1.00 94.38 130 ALA A C 1
ATOM 1004 O O . ALA A 1 130 ? 14.287 12.714 0.341 1.00 94.38 130 ALA A O 1
ATOM 1005 N N . GLU A 1 131 ? 13.996 11.113 1.903 1.00 96.25 131 GLU A N 1
ATOM 1006 C CA . GLU A 1 131 ? 15.113 11.510 2.772 1.00 96.25 131 GLU A CA 1
ATOM 1007 C C . GLU A 1 131 ? 16.479 11.177 2.153 1.00 96.25 131 GLU A C 1
ATOM 1009 O O . GLU A 1 131 ? 17.422 11.949 2.317 1.00 96.25 131 GLU A O 1
ATOM 1014 N N . ILE A 1 132 ? 16.589 10.067 1.412 1.00 95.44 132 ILE A N 1
ATOM 1015 C CA . ILE A 1 132 ? 17.810 9.711 0.670 1.00 95.44 132 ILE A CA 1
ATOM 1016 C C . ILE A 1 132 ? 17.993 10.627 -0.543 1.00 95.44 132 ILE A C 1
ATOM 1018 O O . ILE A 1 132 ? 19.066 11.192 -0.748 1.00 95.44 132 ILE A O 1
ATOM 1022 N N . SER A 1 133 ? 16.963 10.736 -1.384 1.00 94.12 133 SER A N 1
ATOM 1023 C CA . SER A 1 133 ? 16.956 11.599 -2.563 1.00 94.12 133 SER A CA 1
ATOM 1024 C C . SER A 1 133 ? 15.521 11.920 -2.997 1.00 94.12 133 SER A C 1
ATOM 1026 O O . SER A 1 133 ? 14.715 11.002 -3.185 1.00 94.12 133 SER A O 1
ATOM 1028 N N . PRO A 1 134 ? 15.192 13.198 -3.272 1.00 91.25 134 PRO A N 1
ATOM 1029 C CA . PRO A 1 134 ? 13.881 13.583 -3.795 1.00 91.25 134 PRO A CA 1
ATOM 1030 C C . PRO A 1 134 ? 13.470 12.850 -5.082 1.00 91.25 134 PRO A C 1
ATOM 1032 O O . PRO A 1 134 ? 12.278 12.695 -5.335 1.00 91.25 134 PRO A O 1
ATOM 1035 N N . GLU A 1 135 ? 14.427 12.377 -5.886 1.00 90.06 135 GLU A N 1
ATOM 1036 C CA . GLU A 1 135 ? 14.171 11.668 -7.150 1.00 90.06 135 GLU A CA 1
ATOM 1037 C C . GLU A 1 135 ? 13.645 10.235 -6.949 1.00 90.06 135 GLU A C 1
ATOM 1039 O O . GLU A 1 135 ? 12.914 9.709 -7.799 1.00 90.06 135 GLU A O 1
ATOM 1044 N N . LEU A 1 136 ? 13.977 9.623 -5.805 1.00 91.19 136 LEU A N 1
ATOM 1045 C CA . LEU A 1 136 ? 13.521 8.284 -5.412 1.00 91.19 136 LEU A CA 1
ATOM 1046 C C . LEU A 1 136 ? 12.091 8.294 -4.863 1.00 91.19 136 LEU A C 1
ATOM 1048 O O . LEU A 1 136 ? 11.481 7.234 -4.683 1.00 91.19 136 LEU A O 1
ATOM 1052 N N . LYS A 1 137 ? 11.546 9.484 -4.591 1.00 90.81 137 LYS A N 1
ATOM 1053 C CA . LYS A 1 137 ? 10.178 9.647 -4.121 1.00 90.81 137 LYS A CA 1
ATOM 1054 C C . LYS A 1 137 ? 9.194 9.272 -5.227 1.00 90.81 137 LYS A C 1
ATOM 1056 O O . LYS A 1 137 ? 9.232 9.800 -6.341 1.00 90.81 137 LYS A O 1
ATOM 1061 N N . GLN A 1 138 ? 8.253 8.403 -4.893 1.00 88.31 138 GLN A N 1
ATOM 1062 C CA . GLN A 1 138 ? 7.066 8.164 -5.701 1.00 88.31 138 GLN A CA 1
ATOM 1063 C C . GLN A 1 138 ? 6.154 9.390 -5.603 1.00 88.31 138 GLN A C 1
ATOM 1065 O O . GLN A 1 138 ? 5.722 9.787 -4.516 1.00 88.31 138 GLN A O 1
ATOM 1070 N N . THR A 1 139 ? 5.912 10.027 -6.749 1.00 89.06 139 THR A N 1
ATOM 1071 C CA . THR A 1 139 ? 5.100 11.249 -6.867 1.00 89.06 139 THR A CA 1
ATOM 1072 C C . THR A 1 139 ? 3.622 10.955 -7.084 1.00 89.06 139 THR A C 1
ATOM 1074 O O . THR A 1 139 ? 2.785 11.816 -6.824 1.00 89.06 139 THR A O 1
ATOM 1077 N N . GLN A 1 140 ? 3.306 9.747 -7.546 1.00 92.62 140 GLN A N 1
ATOM 1078 C CA . GLN A 1 140 ? 1.949 9.247 -7.706 1.00 92.62 140 GLN A CA 1
ATOM 1079 C C . GLN A 1 140 ? 1.660 8.187 -6.639 1.00 92.62 140 GLN A C 1
ATOM 1081 O O . GLN A 1 140 ? 2.585 7.471 -6.239 1.00 92.62 140 GLN A O 1
ATOM 1086 N N . PRO A 1 141 ? 0.399 8.055 -6.189 1.00 95.56 141 PRO A N 1
ATOM 1087 C CA . PRO A 1 141 ? 0.011 6.973 -5.299 1.00 95.56 141 PRO A CA 1
ATOM 1088 C C . PRO A 1 141 ? 0.348 5.618 -5.919 1.00 95.56 141 PRO A C 1
ATOM 1090 O O . PRO A 1 141 ? 0.004 5.349 -7.072 1.00 95.56 141 PRO A O 1
ATOM 1093 N N . PHE A 1 142 ? 0.993 4.758 -5.140 1.00 95.88 142 PHE A N 1
ATOM 1094 C CA . PHE A 1 142 ? 1.361 3.425 -5.580 1.00 95.88 142 PHE A CA 1
ATOM 1095 C C . PHE A 1 142 ? 0.106 2.582 -5.820 1.00 95.88 142 PHE A C 1
ATOM 1097 O O . PHE A 1 142 ? -0.790 2.534 -4.971 1.00 95.88 142 PHE A O 1
ATOM 1104 N N . GLN A 1 143 ? 0.027 1.922 -6.973 1.00 96.81 143 GLN A N 1
ATOM 1105 C CA . GLN A 1 143 ? -1.091 1.037 -7.284 1.00 96.81 143 GLN A CA 1
ATOM 1106 C C . GLN A 1 143 ? -0.879 -0.303 -6.587 1.00 96.81 143 GLN A C 1
ATOM 1108 O O . GLN A 1 143 ? 0.191 -0.901 -6.697 1.00 96.81 143 GLN A O 1
ATOM 1113 N N . ILE A 1 144 ? -1.886 -0.773 -5.854 1.00 98.00 144 ILE A N 1
ATOM 1114 C CA . ILE A 1 144 ? -1.802 -2.044 -5.136 1.00 98.00 144 ILE A CA 1
ATOM 1115 C C . ILE A 1 144 ? -3.000 -2.922 -5.477 1.00 98.00 144 ILE A C 1
ATOM 1117 O O . ILE A 1 144 ? -4.148 -2.568 -5.202 1.00 98.00 144 ILE A O 1
ATOM 1121 N N . GLY A 1 145 ? -2.718 -4.085 -6.052 1.00 97.31 145 GLY A N 1
ATOM 1122 C CA . GLY A 1 145 ? -3.684 -5.135 -6.333 1.00 97.31 145 GLY A CA 1
ATOM 1123 C C . GLY A 1 145 ? -3.783 -6.126 -5.183 1.00 97.31 145 GLY A C 1
ATOM 1124 O O . GLY A 1 145 ? -2.798 -6.767 -4.825 1.00 97.31 145 GLY A O 1
ATOM 1125 N N . LEU A 1 146 ? -4.978 -6.285 -4.624 1.00 96.88 146 LEU A N 1
ATOM 1126 C CA . LEU A 1 146 ? -5.292 -7.316 -3.640 1.00 96.88 146 LEU A CA 1
ATOM 1127 C C . LEU A 1 146 ? -6.063 -8.454 -4.297 1.00 96.88 146 LEU A C 1
ATOM 1129 O O . LEU A 1 146 ? -6.954 -8.221 -5.116 1.00 96.88 146 LEU A O 1
ATOM 1133 N N . ASN A 1 147 ? -5.780 -9.684 -3.867 1.00 94.38 147 ASN A N 1
ATOM 1134 C CA . ASN A 1 147 ? -6.429 -10.887 -4.385 1.00 94.38 147 ASN A CA 1
ATOM 1135 C C . ASN A 1 147 ? -6.293 -11.006 -5.917 1.00 94.38 147 ASN A C 1
ATOM 1137 O O . ASN A 1 147 ? -7.235 -11.387 -6.617 1.00 94.38 147 ASN A O 1
ATOM 1141 N N . THR A 1 148 ? -5.124 -10.621 -6.429 1.00 93.94 148 THR A N 1
ATOM 1142 C CA . THR A 1 148 ? -4.813 -10.583 -7.859 1.00 93.94 148 THR A CA 1
ATOM 1143 C C . THR A 1 148 ? -4.840 -11.990 -8.432 1.00 93.94 148 THR A C 1
ATOM 1145 O O . THR A 1 148 ? -4.109 -12.864 -7.971 1.00 93.94 148 THR A O 1
ATOM 1148 N N . GLN A 1 149 ? -5.698 -12.213 -9.424 1.00 91.44 149 GLN A N 1
ATOM 1149 C CA . GLN A 1 149 ? -5.782 -13.500 -10.102 1.00 91.44 149 GLN A CA 1
ATOM 1150 C C . GLN A 1 149 ? -4.671 -13.570 -11.145 1.00 91.44 149 GLN A C 1
ATOM 1152 O O . GLN A 1 149 ? -4.564 -12.690 -11.997 1.00 91.44 149 GLN A O 1
ATOM 1157 N N . VAL A 1 150 ? -3.856 -14.615 -11.080 1.00 85.94 150 VAL A N 1
ATOM 1158 C CA . VAL A 1 150 ? -2.883 -14.941 -12.126 1.00 85.94 150 VAL A CA 1
ATOM 1159 C C . VAL A 1 150 ? -3.321 -16.234 -12.817 1.00 85.94 150 VAL A C 1
ATOM 1161 O O . VAL A 1 150 ? -4.058 -17.014 -12.210 1.00 85.94 150 VAL A O 1
ATOM 1164 N N . PRO A 1 151 ? -2.922 -16.469 -14.078 1.00 81.62 151 PRO A N 1
ATOM 1165 C CA . PRO A 1 151 ? -3.301 -17.677 -14.805 1.00 81.62 151 PRO A CA 1
ATOM 1166 C C . PRO A 1 151 ? -2.993 -18.961 -14.019 1.00 81.62 151 PRO A C 1
ATOM 1168 O O . PRO A 1 151 ? -1.922 -19.085 -13.429 1.00 81.62 151 PRO A O 1
ATOM 1171 N N . ASP A 1 152 ? -3.909 -19.935 -14.049 1.00 68.62 152 ASP A N 1
ATOM 1172 C CA . ASP A 1 152 ? -3.851 -21.166 -13.234 1.00 68.62 152 ASP A CA 1
ATOM 1173 C C . ASP A 1 152 ? -2.597 -22.033 -13.465 1.00 68.62 152 ASP A C 1
ATOM 1175 O O . ASP A 1 152 ? -2.277 -22.903 -12.656 1.00 68.62 152 ASP A O 1
ATOM 1179 N N . ASN A 1 153 ? -1.878 -21.818 -14.569 1.00 67.56 153 ASN A N 1
ATOM 1180 C CA . ASN A 1 153 ? -0.627 -22.506 -14.890 1.00 67.56 153 ASN A CA 1
ATOM 1181 C C . ASN A 1 153 ? 0.627 -21.823 -14.308 1.00 67.56 153 ASN A C 1
ATOM 1183 O O . ASN A 1 153 ? 1.731 -22.330 -14.509 1.00 67.56 153 ASN A O 1
ATOM 1187 N N . ALA A 1 154 ? 0.483 -20.699 -13.604 1.00 69.94 154 ALA A N 1
ATOM 1188 C CA . ALA A 1 154 ? 1.584 -20.019 -12.939 1.00 69.94 154 ALA A CA 1
ATOM 1189 C C . ALA A 1 154 ? 1.836 -20.622 -11.546 1.00 69.94 154 ALA A C 1
ATOM 1191 O O . ALA A 1 154 ? 0.946 -20.669 -10.695 1.00 69.94 154 ALA A O 1
ATOM 1192 N N . SER A 1 155 ? 3.080 -21.027 -11.273 1.00 67.88 155 SER A N 1
ATOM 1193 C CA . SER A 1 155 ? 3.531 -21.486 -9.945 1.00 67.88 155 SER A CA 1
ATOM 1194 C C . SER A 1 155 ? 3.338 -20.435 -8.841 1.00 67.88 155 SER A C 1
ATOM 1196 O O . SER A 1 155 ? 3.307 -20.775 -7.662 1.00 67.88 155 SER A O 1
ATOM 1198 N N . THR A 1 156 ? 3.156 -19.169 -9.219 1.00 77.62 156 THR A N 1
ATOM 1199 C CA . THR A 1 156 ? 2.996 -18.002 -8.344 1.00 77.62 156 THR A CA 1
ATOM 1200 C C . THR A 1 156 ? 1.533 -17.681 -8.001 1.00 77.62 156 THR A C 1
ATOM 1202 O O . THR A 1 156 ? 1.249 -16.625 -7.441 1.00 77.62 156 THR A O 1
ATOM 1205 N N . GLY A 1 157 ? 0.601 -18.601 -8.293 1.00 82.94 157 GLY A N 1
ATOM 1206 C CA . GLY A 1 157 ? -0.853 -18.439 -8.154 1.00 82.94 157 GLY A CA 1
ATOM 1207 C C . GLY A 1 157 ? -1.405 -18.077 -6.778 1.00 82.94 157 GLY A C 1
ATOM 1208 O O . GLY A 1 157 ? -2.515 -17.554 -6.672 1.00 82.94 157 GLY A O 1
ATOM 1209 N N . LYS A 1 158 ? -0.677 -18.404 -5.709 1.00 88.19 158 LYS A N 1
ATOM 1210 C CA . LYS A 1 158 ? -1.136 -18.273 -4.320 1.00 88.19 158 LYS A CA 1
ATOM 1211 C C . LYS A 1 158 ? 0.030 -17.927 -3.409 1.00 88.19 158 LYS A C 1
ATOM 1213 O O . LYS A 1 158 ? 1.156 -18.333 -3.670 1.00 88.19 158 LYS A O 1
ATOM 1218 N N . ASN A 1 159 ? -0.273 -17.263 -2.295 1.00 90.12 159 ASN A N 1
ATOM 1219 C CA . ASN A 1 159 ? 0.678 -16.984 -1.213 1.00 90.12 159 ASN A CA 1
ATOM 1220 C C . ASN A 1 159 ? 1.939 -16.234 -1.661 1.00 90.12 159 ASN A C 1
ATOM 1222 O O . ASN A 1 159 ? 3.006 -16.442 -1.090 1.00 90.12 159 ASN A O 1
ATOM 1226 N N . ASN A 1 160 ? 1.807 -15.369 -2.668 1.00 92.25 160 ASN A N 1
ATOM 1227 C CA . ASN A 1 160 ? 2.919 -14.622 -3.236 1.00 92.25 160 ASN A CA 1
ATOM 1228 C C . ASN A 1 160 ? 2.606 -13.130 -3.445 1.00 92.25 160 ASN A C 1
ATOM 1230 O O . ASN A 1 160 ? 1.447 -12.704 -3.497 1.00 92.25 160 ASN A O 1
ATOM 1234 N N . ALA A 1 161 ? 3.652 -12.329 -3.559 1.00 94.12 161 ALA A N 1
ATOM 1235 C CA . ALA A 1 161 ? 3.568 -10.944 -3.987 1.00 94.12 161 ALA A CA 1
ATOM 1236 C C . ALA A 1 161 ? 4.575 -10.721 -5.113 1.00 94.12 161 ALA A C 1
ATOM 1238 O O . ALA A 1 161 ? 5.557 -11.450 -5.210 1.00 94.12 161 ALA A O 1
ATOM 1239 N N . PHE A 1 162 ? 4.301 -9.759 -5.984 1.00 93.50 162 PHE A N 1
ATOM 1240 C CA . PHE A 1 162 ? 5.256 -9.341 -7.001 1.00 93.50 162 PHE A CA 1
ATOM 1241 C C . PHE A 1 162 ? 5.005 -7.895 -7.418 1.00 93.50 162 PHE A C 1
ATOM 1243 O O . PHE A 1 162 ? 3.867 -7.415 -7.425 1.00 93.50 162 PHE A O 1
ATOM 1250 N N . PHE A 1 163 ? 6.071 -7.202 -7.791 1.00 94.25 163 PHE A N 1
ATOM 1251 C CA . PHE A 1 163 ? 5.991 -5.955 -8.537 1.00 94.25 163 PHE A CA 1
ATOM 1252 C C . PHE A 1 163 ? 5.767 -6.227 -10.031 1.00 94.25 163 PHE A C 1
ATOM 1254 O O . PHE A 1 163 ? 6.526 -6.969 -10.656 1.00 94.25 163 PHE A O 1
ATOM 1261 N N . ASP A 1 164 ? 4.754 -5.587 -10.611 1.00 91.56 164 ASP A N 1
ATOM 1262 C CA . ASP A 1 164 ? 4.547 -5.536 -12.057 1.00 91.56 164 ASP A CA 1
ATOM 1263 C C . ASP A 1 164 ? 5.044 -4.201 -12.623 1.00 91.56 164 ASP A C 1
ATOM 1265 O O . ASP A 1 164 ? 4.510 -3.132 -12.314 1.00 91.56 164 ASP A O 1
ATOM 1269 N N . GLY A 1 165 ? 6.068 -4.277 -13.475 1.00 88.75 165 GLY A N 1
ATOM 1270 C CA . GLY A 1 165 ? 6.676 -3.116 -14.120 1.00 88.75 165 GLY A CA 1
ATOM 1271 C C . GLY A 1 165 ? 5.820 -2.491 -15.220 1.00 88.75 165 GLY A C 1
ATOM 1272 O O . GLY A 1 165 ? 6.000 -1.309 -15.504 1.00 88.75 165 GLY A O 1
ATOM 1273 N N . GLU A 1 166 ? 4.884 -3.236 -15.820 1.00 87.25 166 GLU A N 1
ATOM 1274 C CA . GLU A 1 166 ? 3.992 -2.683 -16.848 1.00 87.25 166 GLU A CA 1
ATOM 1275 C C . GLU A 1 166 ? 2.963 -1.739 -16.223 1.00 87.25 166 GLU A C 1
ATOM 1277 O O . GLU A 1 166 ? 2.818 -0.600 -16.666 1.00 87.25 166 GLU A O 1
ATOM 1282 N N . SER A 1 167 ? 2.277 -2.184 -15.167 1.00 90.00 167 SER A N 1
ATOM 1283 C CA . SER A 1 167 ? 1.298 -1.359 -14.449 1.00 90.00 167 SER A CA 1
ATOM 1284 C C . SER A 1 167 ? 1.891 -0.487 -13.337 1.00 90.00 167 SER A C 1
ATOM 1286 O O . SER A 1 167 ? 1.167 0.314 -12.737 1.00 90.00 167 SER A O 1
ATOM 1288 N N . ASN A 1 168 ? 3.195 -0.621 -13.062 1.00 91.38 168 ASN A N 1
ATOM 1289 C CA . ASN A 1 168 ? 3.888 -0.009 -11.925 1.00 91.38 168 ASN A CA 1
ATOM 1290 C C . ASN A 1 168 ? 3.113 -0.228 -10.612 1.00 91.38 168 ASN A C 1
ATOM 1292 O O . ASN A 1 168 ? 2.709 0.725 -9.933 1.00 91.38 168 ASN A O 1
ATOM 1296 N N . ALA A 1 169 ? 2.848 -1.497 -10.298 1.00 95.00 169 ALA A N 1
ATOM 1297 C CA . ALA A 1 169 ? 1.963 -1.887 -9.207 1.00 95.00 169 ALA A CA 1
ATOM 1298 C C . ALA A 1 169 ? 2.529 -3.024 -8.351 1.00 95.00 169 ALA A C 1
ATOM 1300 O O . ALA A 1 169 ? 3.267 -3.877 -8.837 1.00 95.00 169 ALA A O 1
ATOM 1301 N N . LEU A 1 170 ? 2.142 -3.056 -7.070 1.00 96.31 170 LEU A N 1
ATOM 1302 C CA . LEU A 1 170 ? 2.363 -4.220 -6.206 1.00 96.31 170 LEU A CA 1
ATOM 1303 C C . LEU A 1 170 ? 1.145 -5.126 -6.298 1.00 96.31 170 LEU A C 1
ATOM 1305 O O . LEU A 1 170 ? 0.025 -4.689 -6.030 1.00 96.31 170 LEU A O 1
ATOM 1309 N N . LEU A 1 171 ? 1.355 -6.389 -6.634 1.00 95.81 171 LEU A N 1
ATOM 1310 C CA . LEU A 1 171 ? 0.296 -7.370 -6.802 1.00 95.81 171 LEU A CA 1
ATOM 1311 C C . LEU A 1 171 ? 0.428 -8.447 -5.735 1.00 95.81 171 LEU A C 1
ATOM 1313 O O . LEU A 1 171 ? 1.406 -9.185 -5.686 1.00 95.81 171 LEU A O 1
ATOM 1317 N N . PHE A 1 172 ? -0.584 -8.540 -4.877 1.00 95.75 172 PHE A N 1
ATOM 1318 C CA . PHE A 1 172 ? -0.715 -9.580 -3.864 1.00 95.75 172 PHE A CA 1
ATOM 1319 C C . PHE A 1 172 ? -1.759 -10.590 -4.336 1.00 95.75 172 PHE A C 1
ATOM 1321 O O . PHE A 1 172 ? -2.934 -10.246 -4.521 1.00 95.75 172 PHE A O 1
ATOM 1328 N N . VAL A 1 173 ? -1.337 -11.835 -4.550 1.00 94.12 173 VAL A N 1
ATOM 1329 C CA . VAL A 1 173 ? -2.230 -12.925 -4.983 1.00 94.12 173 VAL A CA 1
ATOM 1330 C C . VAL A 1 173 ? -3.000 -13.498 -3.779 1.00 94.12 173 VAL A C 1
ATOM 1332 O O . VAL A 1 173 ? -2.674 -13.173 -2.631 1.00 94.12 173 VAL A O 1
ATOM 1335 N N . PRO A 1 174 ? -4.030 -14.343 -3.987 1.00 92.81 174 PRO A N 1
ATOM 1336 C CA . PRO A 1 174 ? -4.794 -14.929 -2.893 1.00 92.81 174 PRO A CA 1
ATOM 1337 C C . PRO A 1 174 ? -3.904 -15.632 -1.860 1.00 92.81 174 PRO A C 1
ATOM 1339 O O . PRO A 1 174 ? -3.078 -16.487 -2.195 1.00 92.81 174 PRO A O 1
ATOM 1342 N N . TYR A 1 175 ? -4.112 -15.294 -0.588 1.00 90.50 175 TYR A N 1
ATOM 1343 C CA . TYR A 1 175 ? -3.456 -15.944 0.540 1.00 90.50 175 TYR A CA 1
ATOM 1344 C C . TYR A 1 175 ? -4.351 -17.049 1.105 1.00 90.50 175 TYR A C 1
ATOM 1346 O O . TYR A 1 175 ? -5.502 -16.797 1.458 1.00 90.50 175 TYR A O 1
ATOM 1354 N N . THR A 1 176 ? -3.840 -18.275 1.181 1.00 88.69 176 THR A N 1
ATOM 1355 C CA . THR A 1 176 ? -4.599 -19.473 1.575 1.00 88.69 176 THR A CA 1
ATOM 1356 C C . THR A 1 176 ? -3.999 -20.217 2.766 1.00 88.69 176 THR A C 1
ATOM 1358 O O . THR A 1 176 ? -4.507 -21.275 3.131 1.00 88.69 176 THR A O 1
ATOM 1361 N N . LEU A 1 177 ? -2.905 -19.723 3.351 1.00 86.94 177 LEU A N 1
ATOM 1362 C CA . LEU A 1 177 ? -2.293 -20.325 4.538 1.00 86.94 177 LEU A CA 1
ATOM 1363 C C . LEU A 1 177 ? -2.987 -19.833 5.822 1.00 86.94 177 LEU A C 1
ATOM 1365 O O . LEU A 1 177 ? -3.566 -18.751 5.854 1.00 86.94 177 LEU A O 1
ATOM 1369 N N . GLY A 1 178 ? -2.930 -20.635 6.890 1.00 82.19 178 GLY A N 1
ATOM 1370 C CA . GLY A 1 178 ? -3.611 -20.368 8.169 1.00 82.19 178 GLY A CA 1
ATOM 1371 C C . GLY A 1 178 ? -2.903 -19.382 9.107 1.00 82.19 178 GLY A C 1
ATOM 1372 O O . GLY A 1 178 ? -3.237 -19.307 10.286 1.00 82.19 178 GLY A O 1
ATOM 1373 N N . ASN A 1 179 ? -1.895 -18.672 8.616 1.00 82.19 179 ASN A N 1
ATOM 1374 C CA . ASN A 1 179 ? -1.118 -17.671 9.342 1.00 82.19 179 ASN A CA 1
ATOM 1375 C C . ASN A 1 179 ? -1.398 -16.263 8.783 1.00 82.19 179 ASN A C 1
ATOM 1377 O O . ASN A 1 179 ? -2.332 -16.035 8.016 1.00 82.19 179 ASN A O 1
ATOM 1381 N N . ILE A 1 180 ? -0.602 -15.296 9.221 1.00 82.75 180 ILE A N 1
ATOM 1382 C CA . ILE A 1 180 ? -0.745 -13.891 8.859 1.00 82.75 180 ILE A CA 1
ATOM 1383 C C . ILE A 1 180 ? -0.496 -13.690 7.344 1.00 82.75 180 ILE A C 1
ATOM 1385 O O . ILE A 1 180 ? 0.508 -14.200 6.843 1.00 82.75 180 ILE A O 1
ATOM 1389 N N . PRO A 1 181 ? -1.352 -12.942 6.613 1.00 88.12 181 PRO A N 1
ATOM 1390 C CA . PRO A 1 181 ? -1.141 -12.661 5.193 1.00 88.12 181 PRO A CA 1
ATOM 1391 C C . PRO A 1 181 ? 0.199 -11.973 4.900 1.00 88.12 181 PRO A C 1
ATOM 1393 O O . PRO A 1 181 ? 0.611 -11.058 5.608 1.00 88.12 181 PRO A O 1
ATOM 1396 N N . ILE A 1 182 ? 0.847 -12.336 3.793 1.00 90.38 182 ILE A N 1
ATOM 1397 C CA . ILE A 1 182 ? 2.114 -11.719 3.339 1.00 90.38 182 ILE A CA 1
ATOM 1398 C C . ILE A 1 182 ? 2.026 -10.202 3.122 1.00 90.38 182 ILE A C 1
ATOM 1400 O O . ILE A 1 182 ? 3.016 -9.495 3.260 1.00 90.38 182 ILE A O 1
ATOM 1404 N N . SER A 1 183 ? 0.831 -9.690 2.845 1.00 89.94 183 SER A N 1
ATOM 1405 C CA . SER A 1 183 ? 0.515 -8.269 2.690 1.00 89.94 183 SER A CA 1
ATOM 1406 C C . SER A 1 183 ? 0.614 -7.469 3.989 1.00 89.94 183 SER A C 1
ATOM 1408 O O . SER A 1 183 ? 0.476 -6.252 3.955 1.00 89.94 183 SER A O 1
ATOM 1410 N N . VAL A 1 184 ? 0.876 -8.105 5.133 1.00 90.94 184 VAL A N 1
ATOM 1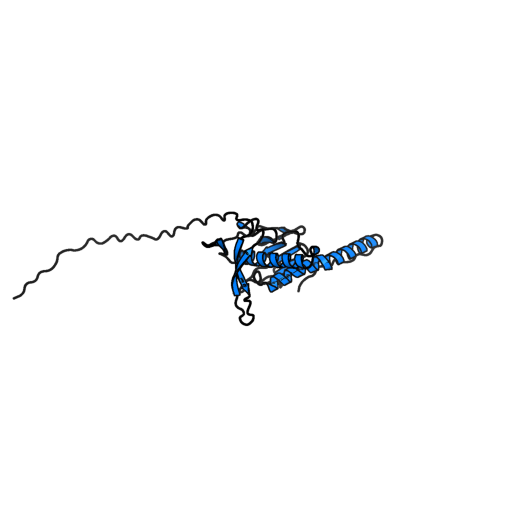411 C CA . VAL A 1 184 ? 1.256 -7.393 6.364 1.00 90.94 184 VAL A CA 1
ATOM 1412 C C . VAL A 1 184 ? 2.701 -7.674 6.794 1.00 90.94 184 VAL A C 1
ATOM 1414 O O . VAL A 1 184 ? 3.140 -7.181 7.829 1.00 90.94 184 VAL A O 1
ATOM 1417 N N . ASN A 1 185 ? 3.461 -8.449 6.014 1.00 90.62 185 ASN A N 1
ATOM 1418 C CA . ASN A 1 185 ? 4.879 -8.683 6.266 1.00 90.62 185 ASN A CA 1
ATOM 1419 C C . ASN A 1 185 ? 5.702 -7.515 5.704 1.00 90.62 185 ASN A C 1
ATOM 1421 O O . ASN A 1 185 ? 5.841 -7.363 4.491 1.00 90.62 185 ASN A O 1
ATOM 1425 N N . SER A 1 186 ? 6.279 -6.704 6.589 1.00 91.81 186 SER A N 1
ATOM 1426 C CA . SER A 1 186 ? 7.047 -5.513 6.209 1.00 91.81 186 SER A CA 1
ATOM 1427 C C . SER A 1 186 ? 8.247 -5.810 5.305 1.00 91.81 186 SER A C 1
ATOM 1429 O O . SER A 1 186 ? 8.553 -5.001 4.432 1.00 91.81 186 SER A O 1
ATOM 1431 N N . GLY A 1 187 ? 8.903 -6.963 5.475 1.00 91.62 187 GLY A N 1
ATOM 1432 C CA . GLY A 1 187 ? 10.038 -7.387 4.656 1.00 91.62 187 GLY A CA 1
ATOM 1433 C C . GLY A 1 187 ? 9.637 -7.700 3.216 1.00 91.62 187 GLY A C 1
ATOM 1434 O O . GLY A 1 187 ? 10.293 -7.230 2.291 1.00 91.62 187 GLY A O 1
ATOM 1435 N N . ILE A 1 188 ? 8.526 -8.420 3.024 1.00 92.62 188 ILE A N 1
ATOM 1436 C CA . ILE A 1 188 ? 7.972 -8.700 1.688 1.00 92.62 188 ILE A CA 1
ATOM 1437 C C . ILE A 1 188 ? 7.525 -7.395 1.021 1.00 92.62 188 ILE A C 1
ATOM 1439 O O . ILE A 1 188 ? 7.878 -7.136 -0.123 1.00 92.62 188 ILE A O 1
ATOM 1443 N N . ILE A 1 189 ? 6.819 -6.523 1.747 1.00 95.62 189 ILE A N 1
ATOM 1444 C CA . ILE A 1 189 ? 6.369 -5.231 1.203 1.00 95.62 189 ILE A CA 1
ATOM 1445 C C . ILE A 1 189 ? 7.562 -4.375 0.764 1.00 95.62 189 ILE A C 1
ATOM 1447 O O . ILE A 1 189 ? 7.536 -3.798 -0.320 1.00 95.62 189 ILE A O 1
ATOM 1451 N N . ALA A 1 190 ? 8.612 -4.301 1.587 1.00 96.31 190 ALA A N 1
ATOM 1452 C CA . ALA A 1 190 ? 9.825 -3.567 1.247 1.00 96.31 190 ALA A CA 1
ATOM 1453 C C . ALA A 1 190 ? 10.533 -4.172 0.029 1.00 96.31 190 ALA A C 1
ATOM 1455 O O . ALA A 1 190 ? 10.934 -3.425 -0.859 1.00 96.31 190 ALA A O 1
ATOM 1456 N N . HIS A 1 191 ? 10.650 -5.502 -0.036 1.00 95.50 191 HIS A N 1
ATOM 1457 C CA . HIS A 1 191 ? 11.228 -6.205 -1.181 1.00 95.50 191 HIS A CA 1
ATOM 1458 C C . HIS A 1 191 ? 10.522 -5.821 -2.488 1.00 95.50 191 HIS A C 1
ATOM 1460 O O . HIS A 1 191 ? 11.176 -5.352 -3.420 1.00 95.50 191 HIS A O 1
ATOM 1466 N N . GLU A 1 192 ? 9.191 -5.929 -2.532 1.00 95.81 192 GLU A N 1
ATOM 1467 C CA . GLU A 1 192 ? 8.427 -5.588 -3.737 1.00 95.81 192 GLU A CA 1
ATOM 1468 C C . GLU A 1 192 ? 8.464 -4.092 -4.063 1.00 95.81 192 GLU A C 1
ATOM 1470 O O . GLU A 1 192 ? 8.555 -3.699 -5.224 1.00 95.81 192 GLU A O 1
ATOM 1475 N N . PHE A 1 193 ? 8.465 -3.227 -3.049 1.00 96.50 193 PHE A N 1
ATOM 1476 C CA . PHE A 1 193 ? 8.633 -1.792 -3.257 1.00 96.50 193 PHE A CA 1
ATOM 1477 C C . PHE A 1 193 ? 10.001 -1.450 -3.870 1.00 96.50 193 PHE A C 1
ATOM 1479 O O . PHE A 1 193 ? 10.086 -0.612 -4.764 1.00 96.50 193 PHE A O 1
ATOM 1486 N N . PHE A 1 194 ? 11.088 -2.104 -3.450 1.00 95.62 194 PHE A N 1
ATOM 1487 C CA . PHE A 1 194 ? 12.410 -1.842 -4.026 1.00 95.62 194 PHE A CA 1
ATOM 1488 C C . PHE A 1 194 ? 12.546 -2.320 -5.473 1.00 95.62 194 PHE A C 1
ATOM 1490 O O . PHE A 1 194 ? 13.291 -1.693 -6.233 1.00 95.62 194 PHE A O 1
ATOM 1497 N N . HIS A 1 195 ? 11.779 -3.330 -5.901 1.00 94.25 195 HIS A N 1
ATOM 1498 C CA . HIS A 1 195 ? 11.676 -3.662 -7.327 1.00 94.25 195 HIS A CA 1
ATOM 1499 C C . HIS A 1 195 ? 11.157 -2.487 -8.150 1.00 94.25 195 HIS A C 1
ATOM 1501 O O . HIS A 1 195 ? 11.661 -2.261 -9.246 1.00 94.25 195 HIS A O 1
ATOM 1507 N N . SER A 1 196 ? 10.242 -1.672 -7.618 1.00 93.31 196 SER A N 1
ATOM 1508 C CA . SER A 1 196 ? 9.746 -0.489 -8.332 1.00 93.31 196 SER A CA 1
ATOM 1509 C C . SER A 1 196 ? 10.826 0.574 -8.527 1.00 93.31 196 SER A C 1
ATOM 1511 O O . SER A 1 196 ? 10.894 1.227 -9.570 1.00 93.31 196 SER A O 1
ATOM 1513 N N . ILE A 1 197 ? 11.688 0.754 -7.527 1.00 93.00 197 ILE A N 1
ATOM 1514 C CA . ILE A 1 197 ? 12.804 1.701 -7.584 1.00 93.00 197 ILE A CA 1
ATOM 1515 C C . ILE A 1 197 ? 13.849 1.213 -8.581 1.00 93.00 197 ILE A C 1
ATOM 1517 O O . ILE A 1 197 ? 14.268 1.977 -9.452 1.00 93.00 197 ILE A O 1
ATOM 1521 N N . PHE A 1 198 ? 14.223 -0.064 -8.497 1.00 92.44 198 PHE A N 1
ATOM 1522 C CA . PHE A 1 198 ? 15.156 -0.679 -9.434 1.00 92.44 198 PHE A CA 1
ATOM 1523 C C . PHE A 1 198 ? 14.623 -0.629 -10.869 1.00 92.44 198 PHE A C 1
ATOM 1525 O O . PHE A 1 198 ? 15.341 -0.242 -11.791 1.00 92.44 198 PHE A O 1
ATOM 1532 N N . PHE A 1 199 ? 13.344 -0.948 -11.065 1.00 90.56 199 PHE A N 1
ATOM 1533 C CA . PHE A 1 199 ? 12.710 -0.884 -12.373 1.00 90.56 199 PHE A CA 1
ATOM 1534 C C . PHE A 1 199 ? 12.744 0.535 -12.942 1.00 90.56 199 PHE A C 1
ATOM 1536 O O . PHE A 1 199 ? 13.180 0.717 -14.072 1.00 90.56 199 PHE A O 1
ATOM 1543 N N . LYS A 1 200 ? 12.370 1.552 -12.157 1.00 88.94 200 LYS A N 1
ATOM 1544 C CA . LYS A 1 200 ? 12.364 2.951 -12.608 1.00 88.94 200 LYS A CA 1
ATOM 1545 C C . LYS A 1 200 ? 13.764 3.469 -12.951 1.00 88.94 200 LYS A C 1
ATOM 1547 O O . LYS A 1 200 ? 13.940 4.070 -14.005 1.00 88.94 200 LYS A O 1
ATOM 1552 N N . HIS A 1 201 ? 14.735 3.260 -12.065 1.00 88.38 201 HIS A N 1
ATOM 1553 C CA . HIS A 1 201 ? 16.035 3.937 -12.141 1.00 88.38 201 HIS A CA 1
ATOM 1554 C C . HIS A 1 201 ? 17.139 3.116 -12.810 1.00 88.38 201 HIS A C 1
ATOM 1556 O O . HIS A 1 201 ? 18.130 3.684 -13.244 1.00 88.38 201 HIS A O 1
ATOM 1562 N N . VAL A 1 202 ? 16.994 1.794 -12.906 1.00 88.94 202 VAL A N 1
ATOM 1563 C CA . VAL A 1 202 ? 17.999 0.935 -13.547 1.00 88.94 202 VAL A CA 1
ATOM 1564 C C . VAL A 1 202 ? 17.469 0.402 -14.869 1.00 88.94 202 VAL A C 1
ATOM 1566 O O . VAL A 1 202 ? 18.067 0.642 -15.918 1.00 88.94 202 VAL A O 1
ATOM 1569 N N . LEU A 1 203 ? 16.328 -0.292 -14.847 1.00 86.56 203 LEU A N 1
ATOM 1570 C CA . LEU A 1 203 ? 15.787 -0.916 -16.059 1.00 86.56 203 LEU A CA 1
ATOM 1571 C C . LEU A 1 203 ? 15.146 0.099 -17.004 1.00 86.56 203 LEU A C 1
ATOM 1573 O O . LEU A 1 203 ? 15.323 -0.013 -18.211 1.00 86.56 203 LEU A O 1
ATOM 1577 N N . GLY A 1 204 ? 14.450 1.106 -16.480 1.00 81.12 204 GLY A N 1
ATOM 1578 C CA . GLY A 1 204 ? 13.833 2.169 -17.271 1.00 81.12 204 GLY A CA 1
ATOM 1579 C C . GLY A 1 204 ? 14.871 2.965 -18.058 1.00 81.12 204 GLY A C 1
ATOM 1580 O O . GLY A 1 204 ? 14.723 3.151 -19.264 1.00 81.12 204 GLY A O 1
ATOM 1581 N N . GLU A 1 205 ? 15.968 3.357 -17.407 1.00 82.44 205 GLU A N 1
ATOM 1582 C CA . GLU A 1 205 ? 17.080 4.050 -18.068 1.00 82.44 205 GLU A CA 1
ATOM 1583 C C . GLU A 1 205 ? 17.781 3.160 -19.099 1.00 82.44 205 GLU A C 1
ATOM 1585 O O . GLU A 1 205 ? 18.090 3.606 -20.209 1.00 82.44 205 GLU A O 1
ATOM 1590 N N . PHE A 1 206 ? 17.999 1.885 -18.763 1.00 84.19 206 PHE A N 1
ATOM 1591 C CA . PHE A 1 206 ? 18.578 0.915 -19.686 1.00 84.19 206 PHE A CA 1
ATOM 1592 C C . PHE A 1 206 ? 17.697 0.708 -20.925 1.00 84.19 206 PHE A C 1
ATOM 1594 O O . PHE A 1 206 ? 18.197 0.789 -22.049 1.00 84.19 206 PHE A O 1
ATOM 1601 N N . ASN A 1 207 ? 16.391 0.504 -20.737 1.00 80.62 207 ASN A N 1
ATOM 1602 C CA . ASN A 1 207 ? 15.426 0.298 -21.814 1.00 80.62 207 ASN A CA 1
ATOM 1603 C C . ASN A 1 207 ? 15.325 1.540 -22.708 1.00 80.62 207 ASN A C 1
ATOM 1605 O O . ASN A 1 207 ? 15.447 1.410 -23.923 1.00 80.62 207 ASN A O 1
ATOM 1609 N N . ALA A 1 208 ? 15.235 2.745 -22.137 1.00 81.56 208 ALA A N 1
ATOM 1610 C CA . ALA A 1 208 ? 15.228 3.992 -22.909 1.00 81.56 208 ALA A CA 1
ATOM 1611 C C . ALA A 1 208 ? 16.515 4.171 -23.736 1.00 81.56 208 ALA A C 1
ATOM 1613 O O . ALA A 1 208 ? 16.488 4.570 -24.907 1.00 81.56 208 ALA A O 1
ATOM 1614 N N . ARG A 1 209 ? 17.672 3.822 -23.160 1.00 83.88 209 ARG A N 1
ATOM 1615 C CA . ARG A 1 209 ? 18.946 3.835 -23.885 1.00 83.88 209 ARG A CA 1
ATOM 1616 C C . ARG A 1 209 ? 18.958 2.805 -25.011 1.00 83.88 209 ARG A C 1
ATOM 1618 O O . ARG A 1 209 ? 19.410 3.117 -26.109 1.00 83.88 209 ARG A O 1
ATOM 1625 N N . GLN A 1 210 ? 18.452 1.602 -24.778 1.00 81.25 210 GLN A N 1
ATOM 1626 C CA . GLN A 1 210 ? 18.387 0.567 -25.804 1.00 81.25 210 GLN A CA 1
ATOM 1627 C C . GLN A 1 210 ? 17.416 0.940 -26.932 1.00 81.25 210 GLN A C 1
ATOM 1629 O O . GLN A 1 210 ? 17.733 0.725 -28.101 1.00 81.25 210 GLN A O 1
ATOM 1634 N N . GLU A 1 211 ? 16.272 1.539 -26.613 1.00 79.94 211 GLU A N 1
ATOM 1635 C CA . GLU A 1 211 ? 15.307 2.038 -27.593 1.00 79.94 211 GLU A CA 1
ATOM 1636 C C . GLU A 1 211 ? 15.900 3.156 -28.445 1.00 79.94 211 GLU A C 1
ATOM 1638 O O . GLU A 1 211 ? 15.806 3.083 -29.667 1.00 79.94 211 GLU A O 1
ATOM 1643 N N . SER A 1 212 ? 16.587 4.136 -27.847 1.00 80.88 212 SER A N 1
ATOM 1644 C CA . SER A 1 212 ? 17.257 5.196 -28.618 1.00 80.88 212 SER A CA 1
ATOM 1645 C C . SER A 1 212 ? 18.350 4.647 -29.543 1.00 80.88 212 SER A C 1
ATOM 1647 O O . SER A 1 212 ? 18.445 5.061 -30.698 1.00 80.88 212 SER A O 1
ATOM 1649 N N . LEU A 1 213 ? 19.127 3.655 -29.090 1.00 79.38 213 LEU A N 1
ATOM 1650 C CA . LEU A 1 213 ? 20.101 2.951 -29.930 1.00 79.38 213 LEU A CA 1
ATOM 1651 C C . LEU A 1 213 ? 19.421 2.145 -31.040 1.00 79.38 213 LEU A C 1
ATOM 1653 O O . LEU A 1 213 ? 19.918 2.114 -32.164 1.00 79.38 213 LEU A O 1
ATOM 1657 N N . THR A 1 214 ? 18.283 1.514 -30.748 1.00 71.88 214 THR A N 1
ATOM 1658 C CA . THR A 1 214 ? 17.496 0.754 -31.729 1.00 71.88 214 THR A CA 1
ATOM 1659 C C . THR A 1 214 ? 16.851 1.688 -32.746 1.00 71.88 214 THR A C 1
ATOM 1661 O O . THR A 1 214 ? 16.848 1.365 -33.917 1.00 71.88 214 THR A O 1
ATOM 1664 N N . GLN A 1 215 ? 16.366 2.870 -32.365 1.00 70.56 215 GLN A N 1
ATOM 1665 C CA . GLN A 1 215 ? 15.844 3.871 -33.303 1.00 70.56 215 GLN A CA 1
ATOM 1666 C C . GLN A 1 215 ? 16.963 4.443 -34.181 1.00 70.56 215 GLN A C 1
ATOM 1668 O O . GLN A 1 215 ? 16.825 4.476 -35.400 1.00 70.56 215 GLN A O 1
ATOM 1673 N N . ALA A 1 216 ? 18.112 4.780 -33.589 1.00 68.56 216 ALA A N 1
ATOM 1674 C CA . ALA A 1 216 ? 19.296 5.224 -34.328 1.00 68.56 216 ALA A CA 1
ATOM 1675 C C . ALA A 1 216 ? 19.872 4.138 -35.262 1.00 68.56 216 ALA A C 1
ATOM 1677 O O . ALA A 1 216 ? 20.548 4.455 -36.240 1.00 68.56 216 ALA A O 1
ATOM 1678 N N . SER A 1 217 ? 19.614 2.859 -34.969 1.00 61.31 217 SER A N 1
ATOM 1679 C CA . SER A 1 217 ? 19.992 1.714 -35.807 1.00 61.31 217 SER A CA 1
ATOM 1680 C C . SER A 1 217 ? 18.837 1.116 -36.609 1.00 61.31 217 SER A C 1
ATOM 1682 O O . SER A 1 217 ? 19.088 0.281 -37.457 1.00 61.31 217 SER A O 1
ATOM 1684 N N . ALA A 1 218 ? 17.588 1.547 -36.455 1.00 52.75 218 ALA A N 1
ATOM 1685 C CA . ALA A 1 218 ? 16.477 1.180 -37.337 1.00 52.75 218 ALA A CA 1
ATOM 1686 C C . ALA A 1 218 ? 16.582 1.933 -38.671 1.00 52.75 218 ALA A C 1
ATOM 1688 O O . ALA A 1 218 ? 16.209 1.387 -39.707 1.00 52.75 218 ALA A O 1
ATOM 1689 N N . ASP A 1 219 ? 17.260 3.087 -38.668 1.00 54.22 219 ASP A N 1
ATOM 1690 C CA . ASP A 1 219 ? 17.880 3.688 -39.859 1.00 54.22 219 ASP A CA 1
ATOM 1691 C C . ASP A 1 219 ? 18.967 2.783 -40.499 1.00 54.22 219 ASP A C 1
ATOM 1693 O O . ASP A 1 219 ? 19.446 3.056 -41.600 1.00 54.22 219 ASP A O 1
ATOM 1697 N N . LYS A 1 220 ? 19.354 1.675 -39.846 1.00 52.66 220 LYS A N 1
ATOM 1698 C CA . LYS A 1 220 ? 20.310 0.646 -40.302 1.00 52.66 220 LYS A CA 1
ATOM 1699 C C . LYS A 1 220 ? 19.931 -0.776 -39.820 1.00 52.66 220 LYS A C 1
ATOM 1701 O O . LYS A 1 220 ? 20.716 -1.412 -39.129 1.00 52.66 220 LYS A O 1
ATOM 1706 N N . GLN A 1 221 ? 18.724 -1.257 -40.142 1.00 44.88 221 GLN A N 1
ATOM 1707 C CA . GLN A 1 221 ? 18.256 -2.655 -39.978 1.00 44.88 221 GLN A CA 1
ATOM 1708 C C . GLN A 1 221 ? 18.918 -3.497 -38.851 1.00 44.88 221 GLN A C 1
ATOM 1710 O O . GLN A 1 221 ? 19.712 -4.386 -39.142 1.00 44.88 221 GLN A O 1
ATOM 1715 N N . HIS A 1 222 ? 18.543 -3.324 -37.578 1.00 45.72 222 HIS A N 1
ATOM 1716 C CA . HIS A 1 222 ? 18.675 -4.400 -36.577 1.00 45.72 222 HIS A CA 1
ATOM 1717 C C . HIS A 1 222 ? 17.657 -4.245 -35.433 1.00 45.72 222 HIS A C 1
ATOM 1719 O O . HIS A 1 222 ? 17.477 -3.162 -34.889 1.00 45.72 222 HIS A O 1
ATOM 1725 N N . SER A 1 223 ? 16.971 -5.338 -35.072 1.00 43.78 223 SER A N 1
ATOM 1726 C CA . SER A 1 223 ? 15.986 -5.387 -33.979 1.00 43.78 223 SER A CA 1
ATOM 1727 C C . SER A 1 223 ? 16.614 -5.972 -32.712 1.00 43.78 223 SER A C 1
ATOM 1729 O O . SER A 1 223 ? 17.197 -7.057 -32.756 1.00 43.78 223 SER A O 1
ATOM 1731 N N . SER A 1 224 ? 16.465 -5.276 -31.583 1.00 51.41 224 SER A N 1
ATOM 1732 C CA . SER A 1 224 ? 16.881 -5.734 -30.251 1.00 51.41 224 SER A CA 1
ATOM 1733 C C . SER A 1 224 ? 15.690 -5.777 -29.281 1.00 51.41 224 SER A C 1
ATOM 1735 O O . SER A 1 224 ? 14.850 -4.883 -29.288 1.00 51.41 224 SER A O 1
ATOM 1737 N N . LYS A 1 225 ? 15.606 -6.838 -28.460 1.00 51.31 225 LYS A N 1
ATOM 1738 C CA . LYS A 1 225 ? 14.491 -7.134 -27.534 1.00 51.31 225 LYS A CA 1
ATOM 1739 C C . LYS A 1 225 ? 14.526 -6.271 -26.267 1.00 51.31 225 LYS A C 1
ATOM 1741 O O . LYS A 1 225 ? 15.573 -6.186 -25.636 1.00 51.31 225 LYS A O 1
ATOM 1746 N N . VAL A 1 226 ? 13.376 -5.726 -25.864 1.00 52.06 226 VAL A N 1
ATOM 1747 C CA . VAL A 1 226 ? 13.149 -5.105 -24.543 1.00 52.06 226 VAL A CA 1
ATOM 1748 C C . VAL A 1 226 ? 13.125 -6.194 -23.465 1.00 52.06 226 VAL A C 1
ATOM 1750 O O . VAL A 1 226 ? 12.549 -7.264 -23.683 1.00 52.06 226 VAL A O 1
ATOM 1753 N N . PHE A 1 227 ? 13.764 -5.941 -22.322 1.00 51.16 227 PHE A N 1
ATOM 1754 C CA . PHE A 1 227 ? 13.855 -6.901 -21.222 1.00 51.16 227 PHE A CA 1
ATOM 1755 C C . PHE A 1 227 ? 12.830 -6.589 -20.128 1.00 51.16 227 PHE A C 1
ATOM 1757 O O . PHE A 1 227 ? 12.765 -5.469 -19.622 1.00 51.16 227 PHE A O 1
ATOM 1764 N N . TYR A 1 228 ? 12.082 -7.618 -19.731 1.00 52.38 228 TYR A N 1
ATOM 1765 C CA . TYR A 1 228 ? 11.232 -7.625 -18.543 1.00 52.38 228 TYR A CA 1
ATOM 1766 C C . TYR A 1 228 ? 11.782 -8.653 -17.555 1.00 52.38 228 TYR A C 1
ATOM 1768 O O . TYR A 1 228 ? 12.233 -9.729 -17.958 1.00 52.38 228 TYR A O 1
ATOM 1776 N N . PHE A 1 229 ? 11.754 -8.325 -16.264 1.00 47.75 229 PHE A N 1
ATOM 1777 C CA . PHE A 1 229 ? 12.077 -9.283 -15.213 1.00 47.75 229 PHE A CA 1
ATOM 1778 C C . PHE A 1 229 ? 10.888 -10.235 -15.048 1.00 47.75 229 PHE A C 1
ATOM 1780 O O . PHE A 1 229 ? 9.826 -9.816 -14.603 1.00 47.75 229 PHE A O 1
ATOM 1787 N N . ASN A 1 230 ? 11.066 -11.507 -15.402 1.00 39.56 230 ASN A N 1
ATOM 1788 C CA . ASN A 1 230 ? 10.177 -12.570 -14.940 1.00 39.56 230 ASN A CA 1
ATOM 1789 C C . ASN A 1 230 ? 10.808 -13.174 -13.686 1.00 39.56 230 ASN A C 1
ATOM 1791 O O . ASN A 1 230 ? 11.901 -13.735 -13.763 1.00 39.56 230 ASN A O 1
ATOM 1795 N N . GLN A 1 231 ? 10.141 -13.041 -12.541 1.00 47.00 231 GLN A N 1
ATOM 1796 C CA . GLN A 1 231 ? 10.518 -13.786 -11.343 1.00 47.00 231 GLN A CA 1
ATOM 1797 C C . GLN A 1 231 ? 10.074 -15.249 -11.510 1.00 47.00 231 GLN A C 1
ATOM 1799 O O . GLN A 1 231 ? 8.919 -15.508 -11.850 1.00 47.00 231 GLN A O 1
ATOM 1804 N N . THR A 1 232 ? 11.007 -16.188 -11.336 1.00 34.47 232 THR A N 1
ATOM 1805 C CA . THR A 1 232 ? 10.757 -17.639 -11.242 1.00 34.47 232 THR A CA 1
ATOM 1806 C C . THR A 1 232 ? 10.381 -18.044 -9.831 1.00 34.47 232 THR A C 1
ATOM 1808 O O . THR A 1 232 ? 11.118 -17.595 -8.924 1.00 34.47 232 THR A O 1
#

Sequence (232 aa):
MERSIIRKTLYNAAVWTISLAVFSCQPQTPVSDANGNLKVLIPMVAKDLSNDSSQLETVTIKNISSLKDVSGSYVRFFYTPGGGSGALTGPAPQSRFIRTGKDVYVPSDSITQQMFSLYYHIQNLNDFNAEISPELKQTQPFQIGLNTQVPDNASTGKNNAFFDGESNALLFVPYTLGNIPISVNSGIIAHEFFHSIFFKHVLGEFNARQESLTQASADKQHSSKVFYFNQT

Secondary structure (DSSP, 8-state):
-------------------------PPPPP-----EEEEEEEEEE-S-TTS--EEEEEEEEEEEEETTTTEESSEEEEESPEEETTEEESPPPPP-EEE-TTSEEEE-SHHHHHHHHHHHHHHHHHHHHHHH-GGGS--SPEEEEES----TT-TTSSS-EEEETTTTEEEEPPP-SSS--GGG-HHHHHHHHHHHHHIIIIIHHHHHHHHHHHHHHHTT----PPP-----

Radius of gyration: 28.06 Å; chains: 1; bounding box: 76×49×110 Å

pLDDT: mean 81.41, std 18.0, range [34.47, 98.31]

Foldseek 3Di:
DDDDDDDDDDDDPDPPPPPPPPPPPPPDDPPDFDFAKAWEWAWDQDPDPVDRDTDTDTDIQGAARGPQLLDGQAAGEAEQWDDDQLATDHDRDTFDFDQDPVRYTYGPDQVNNLSVLLSRLRVVLLVVLVVVPVVLHDRHHAYEYDQHADPPPDPQQELDWAQDLSNRHIYHHHYDDPDRRPSNVSVRSNVRSVVSSCCVPPLVVVQVVVVVVVVVCVVPDDDDDRDDDDDD